Protein AF-A0A1W5DDC7-F1 (afdb_monomer)

Structure (mmCIF, N/CA/C/O backbone):
data_AF-A0A1W5DDC7-F1
#
_entry.id   AF-A0A1W5DDC7-F1
#
loop_
_atom_site.group_PDB
_atom_site.id
_atom_site.type_symbol
_atom_site.label_atom_id
_atom_site.label_alt_id
_atom_site.label_comp_id
_atom_site.label_asym_id
_atom_site.label_entity_id
_atom_site.label_seq_id
_atom_site.pdbx_PDB_ins_code
_atom_site.Cartn_x
_atom_site.Cartn_y
_atom_site.Cartn_z
_atom_site.occupancy
_atom_site.B_iso_or_equiv
_atom_site.auth_seq_id
_atom_site.auth_comp_id
_atom_site.auth_asym_id
_atom_site.auth_atom_id
_atom_site.pdbx_PDB_model_num
ATOM 1 N N . MET A 1 1 ? -11.686 43.099 -42.953 1.00 36.25 1 MET A N 1
ATOM 2 C CA . MET A 1 1 ? -10.781 42.834 -44.093 1.00 36.25 1 MET A CA 1
ATOM 3 C C . MET A 1 1 ? -9.363 42.791 -43.551 1.00 36.25 1 MET A C 1
ATOM 5 O O . MET A 1 1 ? -8.872 43.828 -43.134 1.00 36.25 1 MET A O 1
ATOM 9 N N . ALA A 1 2 ? -8.763 41.605 -43.451 1.00 37.62 2 ALA A N 1
ATOM 10 C CA . ALA A 1 2 ? -7.397 41.433 -42.956 1.00 37.62 2 ALA A CA 1
ATOM 11 C C . ALA A 1 2 ? -6.447 41.253 -44.147 1.00 37.62 2 ALA A C 1
ATOM 13 O O . ALA A 1 2 ? -6.665 40.385 -44.991 1.00 37.62 2 ALA A O 1
ATOM 14 N N . THR A 1 3 ? -5.429 42.104 -44.227 1.00 40.53 3 THR A N 1
ATOM 15 C CA . THR A 1 3 ? -4.351 42.075 -45.217 1.00 40.53 3 THR A CA 1
ATOM 16 C C . THR A 1 3 ? -3.266 41.096 -44.771 1.00 40.53 3 THR A C 1
ATOM 18 O O . THR A 1 3 ? -2.690 41.250 -43.697 1.00 40.53 3 THR A O 1
ATOM 21 N N . ALA A 1 4 ? -2.975 40.085 -45.593 1.00 39.56 4 ALA A N 1
ATOM 22 C CA . ALA A 1 4 ? -1.855 39.172 -45.383 1.00 39.56 4 ALA A CA 1
ATOM 23 C C . ALA A 1 4 ? -0.690 39.571 -46.295 1.00 39.56 4 ALA A C 1
ATOM 25 O O . ALA A 1 4 ? -0.720 39.366 -47.508 1.00 39.56 4 ALA A O 1
ATOM 26 N N . THR A 1 5 ? 0.337 40.156 -45.691 1.00 44.41 5 THR A N 1
ATOM 27 C CA . THR A 1 5 ? 1.630 40.439 -46.312 1.00 44.41 5 THR A CA 1
ATOM 28 C C . THR A 1 5 ? 2.458 39.153 -46.298 1.00 44.41 5 THR A C 1
ATOM 30 O O . THR A 1 5 ? 2.877 38.712 -45.231 1.00 44.41 5 THR A O 1
ATOM 33 N N . PHE A 1 6 ? 2.718 38.544 -47.458 1.00 38.88 6 PHE A N 1
ATOM 34 C CA . PHE A 1 6 ? 3.723 37.482 -47.588 1.00 38.88 6 PHE A CA 1
ATOM 35 C C . PHE A 1 6 ? 4.967 38.036 -48.287 1.00 38.88 6 PHE A C 1
ATOM 37 O O . PHE A 1 6 ? 4.988 38.258 -49.495 1.00 38.88 6 PHE A O 1
ATOM 44 N N . MET A 1 7 ? 6.008 38.278 -47.489 1.00 40.19 7 MET A N 1
ATOM 45 C CA . MET A 1 7 ? 7.368 38.557 -47.944 1.00 40.19 7 MET A CA 1
ATOM 46 C C . MET A 1 7 ? 8.020 37.271 -48.470 1.00 40.19 7 MET A C 1
ATOM 48 O O . MET A 1 7 ? 8.037 36.240 -47.801 1.00 40.19 7 MET A O 1
ATOM 52 N N . SER A 1 8 ? 8.577 37.371 -49.674 1.00 48.00 8 SER A N 1
ATOM 53 C CA . SER A 1 8 ? 9.473 36.403 -50.315 1.00 48.00 8 SER A CA 1
ATOM 54 C C . SER A 1 8 ? 10.791 36.236 -49.544 1.00 48.00 8 SER A C 1
ATOM 56 O O . SER A 1 8 ? 11.255 37.190 -48.913 1.00 48.00 8 SER A O 1
ATOM 58 N N . PRO A 1 9 ? 11.467 35.080 -49.690 1.00 50.53 9 PRO A N 1
ATOM 59 C CA . PRO A 1 9 ? 12.904 35.153 -49.922 1.00 50.53 9 PRO A CA 1
ATOM 60 C C . PRO A 1 9 ? 13.366 34.188 -51.030 1.00 50.53 9 PRO A C 1
ATOM 62 O O . PRO A 1 9 ? 13.760 33.052 -50.768 1.00 50.53 9 PRO A O 1
ATOM 65 N N . PHE A 1 10 ? 13.429 34.666 -52.275 1.00 50.62 10 PHE A N 1
ATOM 66 C CA . PHE A 1 10 ? 14.346 34.100 -53.271 1.00 50.62 10 PHE A CA 1
ATOM 67 C C . PHE A 1 10 ? 15.773 34.554 -52.939 1.00 50.62 10 PHE A C 1
ATOM 69 O O . PHE A 1 10 ? 16.218 35.625 -53.350 1.00 50.62 10 PHE A O 1
ATOM 76 N N . ARG A 1 11 ? 16.504 33.744 -52.168 1.00 61.88 11 ARG A N 1
ATOM 77 C CA . ARG A 1 11 ? 17.945 33.929 -51.951 1.00 61.88 11 ARG A CA 1
ATOM 78 C C . ARG A 1 11 ? 18.696 33.181 -53.052 1.00 61.88 11 ARG A C 1
ATOM 80 O O . ARG A 1 11 ? 18.579 31.963 -53.156 1.00 61.88 11 ARG A O 1
ATOM 87 N N . ALA A 1 12 ? 19.436 33.909 -53.886 1.00 64.19 12 ALA A N 1
ATOM 88 C CA . ALA A 1 12 ? 20.218 33.313 -54.966 1.00 64.19 12 ALA A CA 1
ATOM 89 C C . ALA A 1 12 ? 21.277 32.330 -54.412 1.00 64.19 12 ALA A C 1
ATOM 91 O O . ALA A 1 12 ? 21.878 32.605 -53.367 1.00 64.19 12 ALA A O 1
ATOM 92 N N . PRO A 1 13 ? 21.507 31.181 -55.077 1.00 69.25 13 PRO A N 1
ATOM 93 C CA . PRO A 1 13 ? 22.440 30.164 -54.604 1.00 69.25 13 PRO A CA 1
ATOM 94 C C . PRO A 1 13 ? 23.897 30.669 -54.633 1.00 69.25 13 PRO A C 1
ATOM 96 O O . PRO A 1 13 ? 24.295 31.344 -55.580 1.00 69.25 13 PRO A O 1
ATOM 99 N N . PRO A 1 14 ? 24.725 30.308 -53.634 1.00 69.69 14 PRO A N 1
ATOM 100 C CA . PRO A 1 14 ? 26.029 30.935 -53.401 1.00 69.69 14 PRO A CA 1
ATOM 101 C C . PRO A 1 14 ? 27.166 30.458 -54.322 1.00 69.69 14 PRO A C 1
ATOM 103 O O . PRO A 1 14 ? 28.294 30.914 -54.164 1.00 69.69 14 PRO A O 1
ATOM 106 N N . CYS A 1 15 ? 26.935 29.532 -55.263 1.00 76.44 15 CYS A N 1
ATOM 107 C CA . CYS A 1 15 ? 28.001 29.075 -56.158 1.00 76.44 15 CYS A CA 1
ATOM 108 C C . CYS A 1 15 ? 27.505 28.520 -57.500 1.00 76.44 15 CYS A C 1
ATOM 110 O O . CYS A 1 15 ? 26.378 28.035 -57.644 1.00 76.44 15 CYS A O 1
ATOM 112 N N . THR A 1 16 ? 28.405 28.531 -58.484 1.00 74.50 16 THR A N 1
ATOM 113 C CA . THR A 1 16 ? 28.168 28.060 -59.858 1.00 74.50 16 THR A CA 1
ATOM 114 C C . THR A 1 16 ? 27.898 26.552 -59.942 1.00 74.50 16 THR A C 1
ATOM 116 O O . THR A 1 16 ? 27.178 26.107 -60.836 1.00 74.50 16 THR A O 1
ATOM 119 N N . ALA A 1 17 ? 28.384 25.759 -58.980 1.00 69.81 17 ALA A N 1
ATOM 120 C CA . ALA A 1 17 ? 28.080 24.329 -58.879 1.00 69.81 17 ALA A CA 1
ATOM 121 C C . ALA A 1 17 ? 26.621 24.057 -58.454 1.00 69.81 17 ALA A C 1
ATOM 123 O O . ALA A 1 17 ? 26.002 23.116 -58.952 1.00 69.81 17 ALA A O 1
ATOM 124 N N . CYS A 1 18 ? 26.044 24.901 -57.589 1.00 65.00 18 CYS A N 1
ATOM 125 C CA . CYS A 1 18 ? 24.630 24.816 -57.207 1.00 65.00 18 CYS A CA 1
ATOM 126 C C . CYS A 1 18 ? 23.704 25.226 -58.358 1.00 65.00 18 CYS A C 1
ATOM 128 O O . CYS A 1 18 ? 22.671 24.594 -58.559 1.00 65.00 18 CYS A O 1
ATOM 130 N N . ILE A 1 19 ? 24.101 26.220 -59.160 1.00 71.50 19 ILE A N 1
ATOM 131 C CA . ILE A 1 19 ? 23.347 26.641 -60.352 1.00 71.50 19 ILE A CA 1
ATOM 132 C C . ILE A 1 19 ? 23.323 25.524 -61.401 1.00 71.50 19 ILE A C 1
ATOM 134 O O . ILE A 1 19 ? 22.263 25.224 -61.938 1.00 71.50 19 ILE A O 1
ATOM 138 N N . ARG A 1 20 ? 24.451 24.840 -61.644 1.00 68.62 20 ARG A N 1
ATOM 139 C CA . ARG A 1 20 ? 24.490 23.708 -62.589 1.00 68.62 20 ARG A CA 1
ATOM 140 C C . ARG A 1 20 ? 23.633 22.518 -62.146 1.00 68.62 20 ARG A C 1
ATOM 142 O O . ARG A 1 20 ? 23.043 21.873 -63.000 1.00 68.62 20 ARG A O 1
ATOM 149 N N . ARG A 1 21 ? 23.521 22.253 -60.836 1.00 63.12 21 ARG A N 1
ATOM 150 C CA . ARG A 1 21 ? 22.619 21.211 -60.297 1.00 63.12 21 ARG A CA 1
ATOM 151 C C . ARG A 1 21 ? 21.140 21.578 -60.395 1.00 63.12 21 ARG A C 1
ATOM 153 O O . ARG A 1 21 ? 20.316 20.688 -60.552 1.00 63.12 21 ARG A O 1
ATOM 160 N N . LEU A 1 22 ? 20.804 22.863 -60.286 1.00 63.09 22 LEU A N 1
ATOM 161 C CA . LEU A 1 22 ? 19.432 23.338 -60.480 1.00 63.09 22 LEU A CA 1
ATOM 162 C C . LEU A 1 22 ? 19.057 23.378 -61.965 1.00 63.09 22 LEU A C 1
ATOM 164 O O . LEU A 1 22 ? 17.932 23.049 -62.311 1.00 63.09 22 LEU A O 1
ATOM 168 N N . ALA A 1 23 ? 20.006 23.712 -62.841 1.00 62.12 23 ALA A N 1
ATOM 169 C CA . ALA A 1 23 ? 19.802 23.741 -64.288 1.00 62.12 23 ALA A CA 1
ATOM 170 C C . ALA A 1 23 ? 19.768 22.346 -64.941 1.00 62.12 23 ALA A C 1
ATOM 172 O O . ALA A 1 23 ? 19.311 22.230 -66.069 1.00 62.12 23 ALA A O 1
ATOM 173 N N . SER A 1 24 ? 20.230 21.290 -64.258 1.00 58.31 24 SER A N 1
ATOM 174 C CA . SER A 1 24 ? 20.072 19.901 -64.719 1.00 58.31 24 SER A CA 1
ATOM 175 C C . SER A 1 24 ? 18.733 19.270 -64.318 1.00 58.31 24 SER A C 1
ATOM 177 O O . SER A 1 24 ? 18.511 18.094 -64.593 1.00 58.31 24 SER A O 1
ATOM 179 N N . LEU A 1 25 ? 17.868 20.010 -63.617 1.00 53.38 25 LEU A N 1
ATOM 180 C CA . LEU A 1 25 ? 16.491 19.602 -63.356 1.00 53.38 25 LEU A CA 1
ATOM 181 C C . LEU A 1 25 ? 15.635 20.106 -64.518 1.00 53.38 25 LEU A C 1
ATOM 183 O O . LEU A 1 25 ? 15.032 21.175 -64.442 1.00 53.38 25 LEU A O 1
ATOM 187 N N . ASP A 1 26 ? 15.637 19.343 -65.610 1.00 46.16 26 ASP A N 1
ATOM 188 C CA . ASP A 1 26 ? 14.676 19.5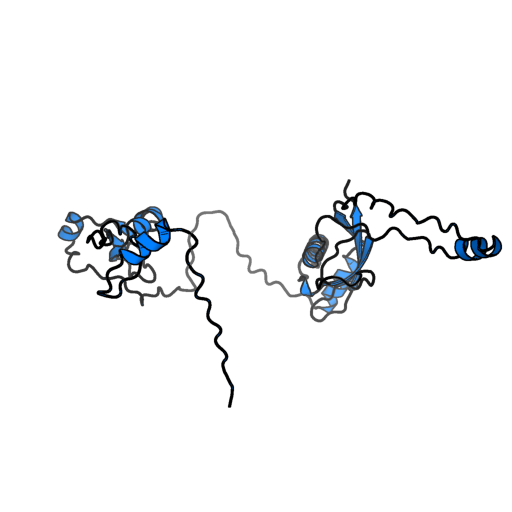42 -66.685 1.00 46.16 26 ASP A CA 1
ATOM 189 C C . ASP A 1 26 ? 13.254 19.478 -66.119 1.00 46.16 26 ASP A C 1
ATOM 191 O O . ASP A 1 26 ? 12.886 18.596 -65.337 1.00 46.16 26 ASP A O 1
ATOM 195 N N . ILE A 1 27 ? 12.476 20.482 -66.503 1.00 55.25 27 ILE A N 1
ATOM 196 C CA . ILE A 1 27 ? 11.109 20.736 -66.072 1.00 55.25 27 ILE A CA 1
ATOM 197 C C . ILE A 1 27 ? 10.210 19.730 -66.794 1.00 55.25 27 ILE A C 1
ATOM 199 O O . ILE A 1 27 ? 9.612 20.030 -67.822 1.00 55.25 27 ILE A O 1
ATOM 203 N N . SER A 1 28 ? 10.126 18.513 -66.271 1.00 46.56 28 SER A N 1
ATOM 204 C CA . SER A 1 28 ? 9.001 17.628 -66.547 1.00 46.56 28 SER A CA 1
ATOM 205 C C . SER A 1 28 ? 8.791 16.693 -65.363 1.00 46.56 28 SER A C 1
ATOM 207 O O . SER A 1 28 ? 9.683 15.952 -64.970 1.00 46.56 28 SER A O 1
ATOM 209 N N . GLU A 1 29 ? 7.584 16.778 -64.811 1.00 41.97 29 GLU A N 1
ATOM 210 C CA . GLU A 1 29 ? 7.028 15.996 -63.707 1.00 41.97 29 GLU A CA 1
ATOM 211 C C . GLU A 1 29 ? 7.576 16.264 -62.296 1.00 41.97 29 GLU A C 1
ATOM 213 O O . GLU A 1 29 ? 8.696 15.946 -61.904 1.00 41.97 29 GLU A O 1
ATOM 218 N N . ALA A 1 30 ? 6.678 16.817 -61.480 1.00 51.72 30 ALA A N 1
ATOM 219 C CA . ALA A 1 30 ? 6.799 16.931 -60.042 1.00 51.72 30 ALA A CA 1
ATOM 220 C C . ALA A 1 30 ? 7.182 15.582 -59.408 1.00 51.72 30 ALA A C 1
ATOM 222 O O . ALA A 1 30 ? 6.381 14.649 -59.353 1.00 51.72 30 ALA A O 1
ATOM 223 N N . SER A 1 31 ? 8.399 15.489 -58.874 1.00 47.94 31 SER A N 1
ATOM 224 C CA . SER A 1 31 ? 8.792 14.434 -57.942 1.00 47.94 31 SER A CA 1
ATOM 225 C C . SER A 1 31 ? 9.890 14.923 -56.998 1.00 47.94 31 SER A C 1
ATOM 227 O O . SER A 1 31 ? 10.939 15.418 -57.396 1.00 47.94 31 SER A O 1
ATOM 229 N N . PHE A 1 32 ? 9.581 14.816 -55.710 1.00 48.47 32 PHE A N 1
ATOM 230 C CA . PHE A 1 32 ? 10.345 15.260 -54.550 1.00 48.47 32 PHE A CA 1
ATOM 231 C C . PHE A 1 32 ? 11.823 14.806 -54.567 1.00 48.47 32 PHE A C 1
ATOM 233 O O . PHE A 1 32 ? 12.099 13.637 -54.853 1.00 48.47 32 PHE A O 1
ATOM 240 N N . PRO A 1 33 ? 12.789 15.661 -54.170 1.00 47.75 33 PRO A N 1
ATOM 241 C CA . PRO A 1 33 ? 14.210 15.336 -54.190 1.00 47.75 33 PRO A CA 1
ATOM 242 C C . PRO A 1 33 ? 14.595 14.561 -52.923 1.00 47.75 33 PRO A C 1
ATOM 244 O O . PRO A 1 33 ? 15.257 15.074 -52.028 1.00 47.75 33 PRO A O 1
ATOM 247 N N . PHE A 1 34 ? 14.183 13.301 -52.834 1.00 48.94 34 PHE A N 1
ATOM 248 C CA . PHE A 1 34 ? 14.753 12.350 -51.881 1.00 48.94 34 PHE A CA 1
ATOM 249 C C . PHE A 1 34 ? 15.015 11.036 -52.603 1.00 48.94 34 PHE A C 1
ATOM 251 O O . PHE A 1 34 ? 14.216 10.103 -52.551 1.00 48.94 34 PHE A O 1
ATOM 258 N N . HIS A 1 35 ? 16.179 10.931 -53.246 1.00 60.06 35 HIS A N 1
ATOM 259 C CA . HIS A 1 35 ? 16.705 9.642 -53.684 1.00 60.06 35 HIS A CA 1
ATOM 260 C C . HIS A 1 35 ? 17.224 8.863 -52.464 1.00 60.06 35 HIS A C 1
ATOM 262 O O . HIS A 1 35 ? 18.420 8.667 -52.261 1.00 60.06 35 HIS A O 1
ATOM 268 N N . ARG A 1 36 ? 16.297 8.456 -51.593 1.00 64.12 36 ARG A N 1
ATOM 269 C CA . ARG A 1 36 ? 16.536 7.449 -50.564 1.00 64.12 36 ARG A CA 1
ATOM 270 C C . ARG A 1 36 ? 16.389 6.104 -51.260 1.00 64.12 36 ARG A C 1
ATOM 272 O O . ARG A 1 36 ? 15.290 5.759 -51.686 1.00 64.12 36 ARG A O 1
ATOM 279 N N . GLN A 1 37 ? 17.473 5.341 -51.380 1.00 65.69 37 GLN A N 1
ATOM 280 C CA . GLN A 1 37 ? 17.384 3.953 -51.830 1.00 65.69 37 GLN A CA 1
ATOM 281 C C . GLN A 1 37 ? 16.453 3.186 -50.877 1.00 65.69 37 GLN A C 1
ATOM 283 O O . GLN A 1 37 ? 16.813 2.858 -49.744 1.00 65.69 37 GLN A O 1
ATOM 288 N N . LEU A 1 38 ? 15.223 2.923 -51.321 1.00 62.31 38 LEU A N 1
ATOM 289 C CA . LEU A 1 38 ? 14.284 2.055 -50.625 1.00 62.31 38 LEU A CA 1
ATOM 290 C C . LEU A 1 38 ? 14.720 0.614 -50.878 1.00 62.31 38 LEU A C 1
ATOM 292 O O . LEU A 1 38 ? 14.363 -0.012 -51.874 1.00 62.31 38 LEU A O 1
ATOM 296 N N . ARG A 1 39 ? 15.532 0.101 -49.953 1.00 68.19 39 ARG A N 1
ATOM 297 C CA . ARG A 1 39 ? 15.858 -1.321 -49.831 1.00 68.19 39 ARG A CA 1
ATOM 298 C C . ARG A 1 39 ? 14.575 -2.147 -49.978 1.00 68.19 39 ARG A C 1
ATOM 300 O O . ARG A 1 39 ? 13.598 -1.891 -49.277 1.00 68.19 39 ARG A O 1
ATOM 307 N N . GLY A 1 40 ? 14.594 -3.112 -50.898 1.00 67.69 40 GLY A N 1
ATOM 308 C CA . GLY A 1 40 ? 13.406 -3.802 -51.402 1.00 67.69 40 GLY A CA 1
ATOM 309 C C . GLY A 1 40 ? 12.402 -4.225 -50.326 1.00 67.69 40 GLY A C 1
ATOM 310 O O . GLY A 1 40 ? 12.746 -4.935 -49.376 1.00 67.69 40 GLY A O 1
ATOM 311 N N . LYS A 1 41 ? 11.137 -3.823 -50.514 1.00 62.84 41 LYS A N 1
ATOM 312 C CA . LYS A 1 41 ? 9.982 -4.403 -49.817 1.00 62.84 41 LYS A CA 1
ATOM 313 C C . LYS A 1 41 ? 9.986 -5.906 -50.091 1.00 62.84 41 LYS A C 1
ATOM 315 O O . LYS A 1 41 ? 9.646 -6.352 -51.185 1.00 62.84 41 LYS A O 1
ATOM 320 N N . LYS A 1 42 ? 10.391 -6.697 -49.099 1.00 67.50 42 LYS A N 1
ATOM 321 C CA . LYS A 1 42 ? 10.268 -8.153 -49.163 1.00 67.50 42 LYS A CA 1
ATOM 322 C C . LYS A 1 42 ? 8.778 -8.486 -49.126 1.00 67.50 42 LYS A C 1
ATOM 324 O O . LYS A 1 42 ? 8.111 -8.192 -48.139 1.00 67.50 42 LYS A O 1
ATOM 329 N N . LYS A 1 43 ? 8.261 -9.086 -50.200 1.00 65.19 43 LYS A N 1
ATOM 330 C CA . LYS A 1 43 ? 6.871 -9.563 -50.317 1.00 65.19 43 LYS A CA 1
ATOM 331 C C . LYS A 1 43 ? 6.642 -10.869 -49.539 1.00 65.19 43 LYS A C 1
ATOM 333 O O . LYS A 1 43 ? 5.932 -11.747 -50.010 1.00 65.19 43 LYS A O 1
ATOM 338 N N . SER A 1 44 ? 7.267 -11.032 -48.375 1.00 60.38 44 SER A N 1
ATOM 339 C CA . SER A 1 44 ? 6.898 -12.098 -47.450 1.00 60.38 44 SER A CA 1
ATOM 340 C C . SER A 1 44 ? 6.061 -11.481 -46.343 1.00 60.38 44 SER A C 1
ATOM 342 O O . SER A 1 44 ? 6.571 -10.902 -45.382 1.00 60.38 44 SER A O 1
ATOM 344 N N . THR A 1 45 ? 4.744 -11.582 -46.494 1.00 65.62 45 THR A N 1
ATOM 345 C CA . THR A 1 45 ? 3.831 -11.443 -45.363 1.00 65.62 45 THR A CA 1
ATOM 346 C C . THR A 1 45 ? 4.262 -12.498 -44.353 1.00 65.62 45 THR A C 1
ATOM 348 O O . THR A 1 45 ? 4.117 -13.691 -44.611 1.00 65.62 45 THR A O 1
ATOM 351 N N . LYS A 1 46 ? 4.905 -12.080 -43.257 1.00 72.19 46 LYS A N 1
ATOM 352 C CA . LYS A 1 46 ? 5.323 -12.986 -42.186 1.00 72.19 46 LYS A CA 1
ATOM 353 C C . LYS A 1 46 ? 4.056 -13.608 -41.610 1.00 72.19 46 LYS A C 1
ATOM 355 O O . LYS A 1 46 ? 3.376 -12.966 -40.816 1.00 72.19 46 LYS A O 1
ATOM 360 N N . GLN A 1 47 ? 3.724 -14.816 -42.053 1.00 72.88 47 GLN A N 1
ATOM 361 C CA . GLN A 1 47 ? 2.648 -15.577 -41.441 1.00 72.88 47 GLN A CA 1
ATOM 362 C C . GLN A 1 47 ? 3.036 -15.812 -39.978 1.00 72.88 47 GLN A C 1
ATOM 364 O O . GLN A 1 47 ? 4.193 -16.169 -39.712 1.00 72.88 47 GLN A O 1
ATOM 369 N N . PRO A 1 48 ? 2.136 -15.545 -39.020 1.00 78.00 48 PRO A N 1
ATOM 370 C CA . PRO A 1 48 ? 2.421 -15.831 -37.627 1.00 78.00 48 PRO A CA 1
ATOM 371 C C . PRO A 1 48 ? 2.692 -17.332 -37.492 1.00 78.00 48 PRO A C 1
ATOM 373 O O . PRO A 1 48 ? 1.917 -18.161 -37.957 1.00 78.00 48 PRO A O 1
ATOM 376 N N . HIS A 1 49 ? 3.821 -17.686 -36.878 1.00 87.31 49 HIS A N 1
ATOM 377 C CA . HIS A 1 49 ? 4.109 -19.075 -36.547 1.00 87.31 49 HIS A CA 1
ATOM 378 C C . HIS A 1 49 ? 3.160 -19.498 -35.423 1.00 87.31 49 HIS A C 1
ATOM 380 O O . HIS A 1 49 ? 3.254 -18.967 -34.313 1.00 87.31 49 HIS A O 1
ATOM 386 N N . ILE A 1 50 ? 2.250 -20.424 -35.710 1.00 90.75 50 ILE A N 1
ATOM 387 C CA . ILE A 1 50 ? 1.206 -20.874 -34.788 1.00 90.75 50 ILE A CA 1
ATOM 388 C C . ILE A 1 50 ? 1.386 -22.367 -34.500 1.00 90.75 50 ILE A C 1
ATOM 390 O O . ILE A 1 50 ? 1.801 -23.125 -35.372 1.00 90.75 50 ILE A O 1
ATOM 394 N N . VAL A 1 51 ? 1.106 -22.773 -33.261 1.00 92.50 51 VAL A N 1
ATOM 395 C CA . VAL A 1 51 ? 1.190 -24.159 -32.793 1.00 92.50 51 VAL A CA 1
ATOM 396 C C . VAL A 1 51 ? -0.166 -24.580 -32.238 1.00 92.50 51 VAL A C 1
ATOM 398 O O . VAL A 1 51 ? -0.775 -23.839 -31.467 1.00 92.50 51 VAL A O 1
ATOM 401 N N . ASN A 1 52 ? -0.623 -25.774 -32.612 1.00 93.06 52 ASN A N 1
ATOM 402 C CA . ASN A 1 52 ? -1.864 -26.346 -32.099 1.00 93.06 52 ASN A CA 1
ATOM 403 C C . ASN A 1 52 ? -1.622 -26.962 -30.721 1.00 93.06 52 ASN A C 1
ATOM 405 O O . ASN A 1 52 ? -0.703 -27.765 -30.531 1.00 93.06 52 ASN A O 1
ATOM 409 N N . VAL A 1 53 ? -2.450 -26.579 -29.755 1.00 93.94 53 VAL A N 1
ATOM 410 C CA . VAL A 1 53 ? -2.335 -27.037 -28.369 1.00 93.94 53 VAL A CA 1
ATOM 411 C C . VAL A 1 53 ? -3.689 -27.488 -27.850 1.00 93.94 53 VAL A C 1
ATOM 413 O O . VAL A 1 53 ? -4.718 -26.923 -28.220 1.00 93.94 53 VAL A O 1
ATOM 416 N N . ARG A 1 54 ? -3.688 -28.501 -26.986 1.00 94.19 54 ARG A N 1
ATOM 417 C CA . ARG A 1 54 ? -4.877 -28.981 -26.283 1.00 94.19 54 ARG A CA 1
ATOM 418 C C . ARG A 1 54 ? -4.922 -28.358 -24.895 1.00 94.19 54 ARG A C 1
ATOM 420 O O . ARG A 1 54 ? -3.962 -28.481 -24.138 1.00 94.19 54 ARG A O 1
ATOM 427 N N . LEU A 1 55 ? -6.023 -27.708 -24.539 1.00 94.44 55 LEU A N 1
ATOM 428 C CA . LEU A 1 55 ? -6.181 -27.121 -23.210 1.00 94.44 55 LEU A CA 1
ATOM 429 C C . LEU A 1 55 ? -6.396 -28.211 -22.149 1.00 94.44 55 LEU A C 1
ATOM 431 O O . LEU A 1 55 ? -7.246 -29.083 -22.312 1.00 94.44 55 LEU A O 1
ATOM 435 N N . LEU A 1 56 ? -5.647 -28.156 -21.048 1.00 94.50 56 LEU A N 1
ATOM 436 C CA . LEU A 1 56 ? -5.820 -29.035 -19.883 1.00 94.50 56 LEU A CA 1
ATOM 437 C C . LEU A 1 56 ? -6.664 -28.386 -18.787 1.00 94.50 56 LEU A C 1
ATOM 439 O O . LEU A 1 56 ? -7.139 -29.081 -17.898 1.00 94.50 56 LEU A O 1
ATOM 443 N N . ARG A 1 57 ? -6.849 -27.068 -18.835 1.00 93.25 57 ARG A N 1
ATOM 444 C CA . ARG A 1 57 ? -7.691 -26.298 -17.914 1.00 93.25 57 ARG A CA 1
ATOM 445 C C . ARG A 1 57 ? -8.523 -25.302 -18.710 1.00 93.25 57 ARG A C 1
ATOM 447 O O . ARG A 1 57 ? -8.164 -24.976 -19.840 1.00 93.25 57 ARG A O 1
ATOM 454 N N . ASP A 1 58 ? -9.601 -24.807 -18.116 1.00 93.50 58 ASP A N 1
ATOM 455 C CA . ASP A 1 58 ? -10.346 -23.681 -18.678 1.00 93.50 58 ASP A CA 1
ATOM 456 C C . ASP A 1 58 ? -9.461 -22.431 -18.641 1.00 93.50 58 ASP A C 1
ATOM 458 O O . ASP A 1 58 ? -9.001 -22.015 -17.573 1.00 93.50 58 ASP A O 1
ATOM 462 N N . ILE A 1 59 ? -9.199 -21.842 -19.808 1.00 89.81 59 ILE A N 1
ATOM 463 C CA . ILE A 1 59 ? -8.391 -20.627 -19.919 1.00 89.81 59 ILE A CA 1
ATOM 464 C C . ILE A 1 59 ? -9.284 -19.505 -20.434 1.00 89.81 59 ILE A C 1
ATOM 466 O O . ILE A 1 59 ? -9.818 -19.572 -21.544 1.00 89.81 59 ILE A O 1
ATOM 470 N N . GLU A 1 60 ? -9.396 -18.448 -19.631 1.00 90.25 60 GLU A N 1
ATOM 471 C CA . GLU A 1 60 ? -10.080 -17.205 -19.989 1.00 90.25 60 GLU A CA 1
ATOM 472 C C . GLU A 1 60 ? -9.626 -16.711 -21.361 1.00 90.25 60 GLU A C 1
ATOM 474 O O . GLU A 1 60 ? -8.430 -16.704 -21.660 1.00 90.25 60 GLU A O 1
ATOM 479 N N . THR A 1 61 ? -10.566 -16.256 -22.186 1.00 89.88 61 THR A N 1
ATOM 480 C CA . THR A 1 61 ? -10.363 -15.738 -23.550 1.00 89.88 61 THR A CA 1
ATOM 481 C C . THR A 1 61 ? -9.829 -16.736 -24.579 1.00 89.88 61 THR A C 1
ATOM 483 O O . THR A 1 61 ? -9.484 -16.315 -25.683 1.00 89.88 61 THR A O 1
ATOM 486 N N . TYR A 1 62 ? -9.675 -18.017 -24.232 1.00 89.94 62 TYR A N 1
ATOM 487 C CA . TYR A 1 62 ? -9.271 -19.058 -25.181 1.00 89.94 62 TYR A CA 1
ATOM 488 C C . TYR A 1 62 ? -10.352 -20.106 -25.338 1.00 89.94 62 TYR A C 1
ATOM 490 O O . TYR A 1 62 ? -10.790 -20.346 -26.459 1.00 89.94 62 TYR A O 1
ATOM 498 N N . GLY A 1 63 ? -10.786 -20.709 -24.234 1.00 90.75 63 GLY A N 1
ATOM 499 C CA . GLY A 1 63 ? -11.823 -21.724 -24.275 1.00 90.75 63 GLY A CA 1
ATOM 500 C C . GLY A 1 63 ? -11.752 -22.700 -23.112 1.00 90.75 63 GLY A C 1
ATOM 501 O O . GLY A 1 63 ? -10.973 -22.552 -22.166 1.00 90.75 63 GLY A O 1
ATOM 502 N N . ARG A 1 64 ? -12.604 -23.718 -23.214 1.00 90.50 64 ARG A N 1
ATOM 503 C CA . ARG A 1 64 ? -12.758 -24.772 -22.213 1.00 90.50 64 ARG A CA 1
ATOM 504 C C . ARG A 1 64 ? -11.638 -25.809 -22.294 1.00 90.50 64 ARG A C 1
ATOM 506 O O . ARG A 1 64 ? -11.038 -26.026 -23.350 1.00 90.50 64 ARG A O 1
ATOM 513 N N . GLN A 1 65 ? -11.409 -26.498 -21.185 1.00 92.06 65 GLN A N 1
ATOM 514 C CA . GLN A 1 65 ? -10.559 -27.673 -21.089 1.00 92.06 65 GLN A CA 1
ATOM 515 C C . GLN A 1 65 ? -10.945 -28.702 -22.162 1.00 92.06 65 GLN A C 1
ATOM 517 O O . GLN A 1 65 ? -12.117 -28.984 -22.402 1.00 92.06 65 GLN A O 1
ATOM 522 N N . GLY A 1 66 ? -9.938 -29.278 -22.811 1.00 89.81 66 GLY A N 1
ATOM 523 C CA . GLY A 1 66 ? -10.075 -30.268 -23.874 1.00 89.81 66 GLY A CA 1
ATOM 524 C C . GLY A 1 66 ? -10.134 -29.685 -25.287 1.00 89.81 66 GLY A C 1
ATOM 525 O O . GLY A 1 66 ? -9.914 -30.441 -26.232 1.00 89.81 66 GLY A O 1
ATOM 526 N N . ALA A 1 67 ? -10.362 -28.377 -25.445 1.00 91.12 67 ALA A N 1
ATOM 527 C CA . ALA A 1 67 ? -10.371 -27.727 -26.754 1.00 91.12 67 ALA A CA 1
ATOM 528 C C . ALA A 1 67 ? -8.971 -27.706 -27.391 1.00 91.12 67 ALA A C 1
ATOM 530 O O . ALA A 1 67 ? -7.964 -27.538 -26.694 1.00 91.12 67 ALA A O 1
ATOM 531 N N . VAL A 1 68 ? -8.915 -27.852 -28.718 1.00 92.88 68 VAL A N 1
ATOM 532 C CA . VAL A 1 68 ? -7.684 -27.714 -29.506 1.00 92.88 68 VAL A CA 1
ATOM 533 C C . VAL A 1 68 ? -7.682 -26.340 -30.158 1.00 92.88 68 VAL A C 1
ATOM 535 O O . VAL A 1 68 ? -8.560 -26.036 -30.962 1.00 92.88 68 VAL A O 1
ATOM 538 N N . ILE A 1 69 ? -6.701 -25.512 -29.799 1.00 92.94 69 ILE A N 1
ATOM 539 C CA . ILE A 1 69 ? -6.659 -24.099 -30.187 1.00 92.94 69 ILE A CA 1
ATOM 540 C C . ILE A 1 69 ? -5.296 -23.758 -30.809 1.00 92.94 69 ILE A C 1
ATOM 542 O O . ILE A 1 69 ? -4.258 -24.198 -30.301 1.00 92.94 69 ILE A O 1
ATOM 546 N N . PRO A 1 70 ? -5.270 -22.952 -31.885 1.00 93.31 70 PRO A N 1
ATOM 547 C CA . PRO A 1 70 ? -4.044 -22.423 -32.471 1.00 93.31 70 PRO A CA 1
ATOM 548 C C . PRO A 1 70 ? -3.481 -21.263 -31.623 1.00 93.31 70 PRO A C 1
ATOM 550 O O . PRO A 1 70 ? -4.126 -20.226 -31.452 1.00 93.31 70 PRO A O 1
ATOM 553 N N . VAL A 1 71 ? -2.265 -21.409 -31.076 1.00 93.44 71 VAL A N 1
ATOM 554 C CA . VAL A 1 71 ? -1.643 -20.419 -30.170 1.00 93.44 71 VAL A CA 1
ATOM 555 C C . VAL A 1 71 ? -0.201 -20.083 -30.557 1.00 93.44 71 VAL A C 1
ATOM 557 O O . VAL A 1 71 ? 0.531 -20.881 -31.138 1.00 93.44 71 VAL A O 1
ATOM 560 N N . ALA A 1 72 ? 0.232 -18.863 -30.226 1.00 94.12 72 ALA A N 1
ATOM 561 C CA . ALA A 1 72 ? 1.610 -18.433 -30.426 1.00 94.12 72 ALA A CA 1
ATOM 562 C C . ALA A 1 72 ? 2.595 -19.278 -29.580 1.00 94.12 72 ALA A C 1
ATOM 564 O O . ALA A 1 72 ? 2.406 -19.409 -28.364 1.00 94.12 72 ALA A O 1
ATOM 565 N N . PRO A 1 73 ? 3.706 -19.768 -30.163 1.00 94.19 73 PRO A N 1
ATOM 566 C CA . PRO A 1 73 ? 4.644 -20.683 -29.504 1.00 94.19 73 PRO A CA 1
ATOM 567 C C . PRO A 1 73 ? 5.268 -20.092 -28.236 1.00 94.19 73 PRO A C 1
ATOM 569 O O . PRO A 1 73 ? 5.505 -20.812 -27.271 1.00 94.19 73 PRO A O 1
ATOM 572 N N . GLY A 1 74 ? 5.501 -18.775 -28.202 1.00 95.19 74 GLY A N 1
ATOM 573 C CA . GLY A 1 74 ? 6.060 -18.104 -27.027 1.00 95.19 74 GLY A CA 1
ATOM 574 C C . GLY A 1 74 ? 5.145 -18.191 -25.805 1.00 95.19 74 GLY A C 1
ATOM 575 O O . GLY A 1 74 ? 5.618 -18.435 -24.698 1.00 95.19 74 GLY A O 1
ATOM 576 N N . ARG A 1 75 ? 3.825 -18.061 -25.999 1.00 94.81 75 ARG A N 1
ATOM 577 C CA . ARG A 1 75 ? 2.849 -18.183 -24.905 1.00 94.81 75 ARG A CA 1
ATOM 578 C C . ARG A 1 75 ? 2.772 -19.622 -24.398 1.00 94.81 75 ARG A C 1
ATOM 580 O O . ARG A 1 75 ? 2.768 -19.832 -23.186 1.00 94.81 75 ARG A O 1
ATOM 587 N N . MET A 1 76 ? 2.798 -20.591 -25.314 1.00 95.56 76 MET A N 1
ATOM 588 C CA . MET A 1 76 ? 2.807 -22.004 -24.952 1.00 95.56 76 MET A CA 1
ATOM 589 C C . MET A 1 76 ? 4.073 -22.392 -24.168 1.00 95.56 76 MET A C 1
ATOM 591 O O . MET A 1 76 ? 3.969 -22.949 -23.078 1.00 95.56 76 MET A O 1
ATOM 595 N N . ARG A 1 77 ? 5.263 -22.030 -24.664 1.00 95.44 77 ARG A N 1
ATOM 596 C CA . ARG A 1 77 ? 6.554 -22.376 -24.043 1.00 95.44 77 ARG A CA 1
ATOM 597 C C . ARG A 1 77 ? 6.778 -21.710 -22.686 1.00 95.44 77 ARG A C 1
ATOM 599 O O . ARG A 1 77 ? 7.289 -22.362 -21.783 1.00 95.44 77 ARG A O 1
ATOM 606 N N . ASN A 1 78 ? 6.433 -20.430 -22.554 1.00 96.75 78 ASN A N 1
ATOM 607 C CA . ASN A 1 78 ? 6.828 -19.643 -21.383 1.00 96.75 78 ASN A CA 1
ATOM 608 C C . ASN A 1 78 ? 5.792 -19.674 -20.253 1.00 96.75 78 ASN A C 1
ATOM 610 O O . ASN A 1 78 ? 6.156 -19.480 -19.099 1.00 96.75 78 ASN A O 1
ATOM 614 N N . ILE A 1 79 ? 4.505 -19.868 -20.571 1.00 95.12 79 ILE A N 1
ATOM 615 C CA . ILE A 1 79 ? 3.418 -19.696 -19.596 1.00 95.12 79 ILE A CA 1
ATOM 616 C C . ILE A 1 79 ? 2.626 -20.987 -19.419 1.00 95.12 79 ILE A C 1
ATOM 618 O O . ILE A 1 79 ? 2.411 -21.420 -18.290 1.00 95.12 79 ILE A O 1
ATOM 622 N N . TRP A 1 80 ? 2.162 -21.597 -20.509 1.00 95.56 80 TRP A N 1
ATOM 623 C CA . TRP A 1 80 ? 1.163 -22.662 -20.413 1.00 95.56 80 TRP A CA 1
ATOM 624 C C . TRP A 1 80 ? 1.746 -24.040 -20.156 1.00 95.56 80 TRP A C 1
ATOM 626 O O . TRP A 1 80 ? 1.247 -24.737 -19.276 1.00 95.56 80 TRP A O 1
ATOM 636 N N . TYR A 1 81 ? 2.808 -24.405 -20.874 1.00 96.19 81 TYR A N 1
ATOM 637 C CA . TYR A 1 81 ? 3.468 -25.694 -20.698 1.00 96.19 81 TYR A CA 1
ATOM 638 C C . TYR A 1 81 ? 4.065 -25.852 -19.290 1.00 96.19 81 TYR A C 1
ATOM 640 O O . TYR A 1 81 ? 3.740 -26.840 -18.634 1.00 96.19 81 TYR A O 1
ATOM 648 N N . PRO A 1 82 ? 4.825 -24.873 -18.742 1.00 97.50 82 PRO A N 1
ATOM 649 C CA . PRO A 1 82 ? 5.400 -25.016 -17.402 1.00 97.50 82 PRO A CA 1
ATOM 650 C C . PRO A 1 82 ? 4.345 -25.081 -16.292 1.00 97.50 82 PRO A C 1
ATOM 652 O O . PRO A 1 82 ? 4.578 -25.680 -15.251 1.00 97.50 82 PRO A O 1
ATOM 655 N N . ARG A 1 83 ? 3.176 -24.462 -16.507 1.00 95.75 83 ARG A N 1
ATOM 656 C CA . ARG A 1 83 ? 2.070 -24.437 -15.537 1.00 95.75 83 ARG A CA 1
ATOM 657 C C . ARG A 1 83 ? 1.050 -25.564 -15.746 1.00 95.75 83 ARG A C 1
ATOM 659 O O . ARG A 1 83 ? 0.028 -25.571 -15.064 1.00 95.75 83 ARG A O 1
ATOM 666 N N . GLY A 1 84 ? 1.276 -26.469 -16.704 1.00 94.81 84 GLY A N 1
ATOM 667 C CA . GLY A 1 84 ? 0.348 -27.561 -17.020 1.00 94.81 84 GLY A CA 1
ATOM 668 C C . GLY A 1 84 ? -1.047 -27.087 -17.449 1.00 94.81 84 GLY A C 1
ATOM 669 O O . GLY A 1 84 ? -2.042 -27.740 -17.148 1.00 94.81 84 GLY A O 1
ATOM 670 N N . MET A 1 85 ? -1.143 -25.923 -18.100 1.00 94.69 85 MET A N 1
ATOM 671 C CA . MET A 1 85 ? -2.421 -25.373 -18.579 1.00 94.69 85 MET A CA 1
ATOM 672 C C . MET A 1 85 ? -2.833 -25.927 -19.943 1.00 94.69 85 MET A C 1
ATOM 674 O O . MET A 1 85 ? -4.021 -25.974 -20.256 1.00 94.69 85 MET A O 1
ATOM 678 N N . ALA A 1 86 ? -1.862 -26.332 -20.758 1.00 96.12 86 ALA A N 1
ATOM 679 C CA . ALA A 1 86 ? -2.085 -26.892 -22.080 1.00 96.12 86 ALA A CA 1
ATOM 680 C C . ALA A 1 86 ? -0.967 -27.878 -22.439 1.00 96.12 86 ALA A C 1
ATOM 682 O O . ALA A 1 86 ? 0.130 -27.815 -21.881 1.00 96.12 86 ALA A O 1
ATOM 683 N N . GLU A 1 87 ? -1.246 -28.750 -23.399 1.00 95.44 87 GLU A N 1
ATOM 684 C CA . GLU A 1 87 ? -0.328 -29.748 -23.940 1.00 95.44 87 GLU A CA 1
ATOM 685 C C . GLU A 1 87 ? -0.104 -29.500 -25.438 1.00 95.44 87 GLU A C 1
ATOM 687 O O . GLU A 1 87 ? -1.018 -29.092 -26.161 1.00 95.44 87 GLU A O 1
ATOM 692 N N . TYR A 1 88 ? 1.125 -29.718 -25.914 1.00 95.06 88 TYR A N 1
ATOM 693 C CA . TYR A 1 88 ? 1.420 -29.662 -27.344 1.00 95.06 88 TYR A CA 1
ATOM 694 C C . TYR A 1 88 ? 0.716 -30.804 -28.062 1.00 95.06 88 TYR A C 1
ATOM 696 O O . TYR A 1 88 ? 0.851 -31.954 -27.658 1.00 95.06 88 TYR A O 1
ATOM 704 N N . MET A 1 89 ? 0.023 -30.496 -29.156 1.00 91.62 89 MET A N 1
ATOM 705 C CA . MET A 1 89 ? -0.656 -31.517 -29.938 1.00 91.62 89 MET A CA 1
ATOM 706 C C . MET A 1 89 ? 0.089 -31.742 -31.252 1.00 91.62 89 MET A C 1
ATOM 708 O O . MET A 1 89 ? 0.197 -30.838 -32.083 1.00 91.62 89 MET A O 1
ATOM 712 N N . THR A 1 90 ? 0.622 -32.948 -31.442 1.00 89.06 90 THR A N 1
ATOM 713 C CA . THR A 1 90 ? 1.284 -33.325 -32.700 1.00 89.06 90 THR A CA 1
ATOM 714 C C . THR A 1 90 ? 0.260 -33.743 -33.757 1.00 89.06 90 THR A C 1
ATOM 716 O O . THR A 1 90 ? -0.844 -34.194 -33.446 1.00 89.06 90 THR A O 1
ATOM 719 N N . ASP A 1 91 ? 0.623 -33.652 -35.037 1.00 85.00 91 ASP A N 1
ATOM 720 C CA . ASP A 1 91 ? -0.285 -34.010 -36.135 1.00 85.00 91 ASP A CA 1
ATOM 721 C C . ASP A 1 91 ? -0.739 -35.472 -36.121 1.00 85.00 91 ASP A C 1
ATOM 723 O O . ASP A 1 91 ? -1.795 -35.784 -36.678 1.00 85.00 91 ASP A O 1
ATOM 727 N N . THR A 1 92 ? 0.051 -36.370 -35.530 1.00 87.88 92 THR A N 1
ATOM 728 C CA . THR A 1 92 ? -0.293 -37.787 -35.350 1.00 87.88 92 THR A CA 1
ATOM 729 C C . THR A 1 92 ? -1.342 -37.952 -34.258 1.00 87.88 92 THR A C 1
ATOM 731 O O . THR A 1 92 ? -2.342 -38.633 -34.476 1.00 87.88 92 THR A O 1
ATOM 734 N N . GLN A 1 93 ? -1.180 -37.252 -33.133 1.00 85.81 93 GLN A N 1
ATOM 735 C CA . GLN A 1 93 ? -2.164 -37.221 -32.053 1.00 85.81 93 GLN A CA 1
ATOM 736 C C . GLN A 1 93 ? -3.486 -36.599 -32.523 1.00 85.81 93 GLN A C 1
ATOM 738 O O . GLN A 1 93 ? -4.556 -37.108 -32.191 1.00 85.81 93 GLN A O 1
ATOM 743 N N . LEU A 1 94 ? -3.434 -35.551 -33.356 1.00 84.38 94 LEU A N 1
ATOM 744 C CA . LEU A 1 94 ? -4.635 -34.939 -33.937 1.00 84.38 94 LEU A CA 1
ATOM 745 C C . LEU A 1 94 ? -5.423 -35.922 -34.817 1.00 84.38 94 LEU A C 1
ATOM 747 O O . LEU A 1 94 ? -6.651 -35.923 -34.760 1.00 84.38 94 LEU A O 1
ATOM 751 N N . ARG A 1 95 ? -4.735 -36.759 -35.614 1.00 84.69 95 ARG A N 1
ATOM 752 C CA . ARG A 1 95 ? -5.381 -37.826 -36.411 1.00 84.69 95 ARG A CA 1
ATOM 753 C C . ARG A 1 95 ? -5.969 -38.903 -35.517 1.00 84.69 95 ARG A C 1
ATOM 755 O O . ARG A 1 95 ? -7.116 -39.271 -35.706 1.00 84.69 95 ARG A O 1
ATOM 762 N N . GLY A 1 96 ? -5.182 -39.393 -34.560 1.00 82.44 96 GLY A N 1
ATOM 763 C CA . GLY A 1 96 ? -5.575 -40.523 -33.718 1.00 82.44 96 GLY A CA 1
ATOM 764 C C . GLY A 1 96 ? -6.802 -40.239 -32.853 1.00 82.44 96 GLY A C 1
ATOM 765 O O . GLY A 1 96 ? -7.563 -41.153 -32.564 1.00 82.44 96 GLY A O 1
ATOM 766 N N . MET A 1 97 ? -7.014 -38.978 -32.468 1.00 73.38 97 MET A N 1
ATOM 767 C CA . MET A 1 97 ? -8.146 -38.572 -31.632 1.00 73.38 97 MET A CA 1
ATOM 768 C C . MET A 1 97 ? -9.318 -37.971 -32.431 1.00 73.38 97 MET A C 1
ATOM 770 O O . MET A 1 97 ? -10.267 -37.496 -31.818 1.00 73.38 97 MET A O 1
ATOM 774 N N . ASN A 1 98 ? -9.260 -37.943 -33.773 1.00 76.31 98 ASN A N 1
ATOM 775 C CA . ASN A 1 98 ? -10.226 -37.243 -34.642 1.00 76.31 98 ASN A CA 1
ATOM 776 C C . ASN A 1 98 ? -10.460 -35.760 -34.267 1.00 76.31 98 ASN A C 1
ATOM 778 O O . ASN A 1 98 ? -11.482 -35.169 -34.598 1.00 76.31 98 ASN A O 1
ATOM 782 N N . MET A 1 99 ? -9.486 -35.115 -33.617 1.00 72.69 99 MET A N 1
ATOM 783 C CA . MET A 1 99 ? -9.603 -33.736 -33.113 1.00 72.69 99 MET A CA 1
ATOM 784 C C . MET A 1 99 ? -9.242 -32.676 -34.168 1.00 72.69 99 MET A C 1
ATOM 786 O O . MET A 1 99 ? -9.174 -31.490 -33.858 1.00 72.69 99 MET A O 1
ATOM 790 N N . ARG A 1 100 ? -8.977 -33.081 -35.418 1.00 64.12 100 ARG A N 1
ATOM 791 C CA . ARG A 1 100 ? -8.627 -32.161 -36.519 1.00 64.12 100 ARG A CA 1
ATOM 792 C C . ARG A 1 100 ? -9.777 -31.253 -36.924 1.00 64.12 100 ARG A C 1
ATOM 794 O O . ARG A 1 100 ? -9.541 -30.104 -37.268 1.00 64.12 100 ARG A O 1
ATOM 801 N N . GLU A 1 101 ? -10.996 -31.770 -36.867 1.00 65.50 101 GLU A N 1
ATOM 802 C CA . GLU A 1 101 ? -12.210 -31.010 -37.178 1.00 65.50 101 GLU A CA 1
ATOM 803 C C . GLU A 1 101 ? -12.624 -30.094 -36.014 1.00 65.50 101 GLU A C 1
ATOM 805 O O . GLU A 1 101 ? -13.444 -29.201 -36.186 1.00 65.50 101 GLU A O 1
ATOM 810 N N . LEU A 1 102 ? -12.006 -30.272 -34.840 1.00 67.19 102 LEU A N 1
ATOM 811 C CA . LEU A 1 102 ? -12.267 -29.518 -33.612 1.00 67.19 102 LEU A CA 1
ATOM 812 C C . LEU A 1 102 ? -11.203 -28.445 -33.342 1.00 67.19 102 LEU A C 1
ATOM 814 O O . LEU A 1 102 ? -11.012 -28.042 -32.194 1.00 67.19 102 LEU A O 1
ATOM 818 N N . ILE A 1 103 ? -10.487 -27.992 -34.377 1.00 76.06 103 ILE A N 1
ATOM 819 C CA . ILE A 1 103 ? -9.621 -26.815 -34.265 1.00 76.06 103 ILE A CA 1
ATOM 820 C C . ILE A 1 103 ? -10.535 -25.595 -34.174 1.00 76.06 103 ILE A C 1
ATOM 822 O O . ILE A 1 103 ? -11.087 -25.139 -35.174 1.00 76.06 103 ILE A O 1
ATOM 826 N N . VAL A 1 104 ? -10.709 -25.092 -32.955 1.00 80.00 104 VAL A N 1
ATOM 827 C CA . VAL A 1 104 ? -11.550 -23.928 -32.672 1.00 80.00 104 VAL A CA 1
ATOM 828 C C . VAL A 1 104 ? -10.654 -22.696 -32.603 1.00 80.00 104 VAL A C 1
ATOM 830 O O . VAL A 1 104 ? -9.602 -22.711 -31.957 1.00 80.00 104 VAL A O 1
ATOM 833 N N . GLU A 1 105 ? -11.048 -21.622 -33.285 1.00 84.38 105 GLU A N 1
ATOM 834 C CA . GLU A 1 105 ? -10.382 -20.329 -33.131 1.00 84.38 105 GLU A CA 1
ATOM 835 C C . GLU A 1 105 ? -10.523 -19.804 -31.695 1.00 84.38 105 GLU A C 1
ATOM 837 O O . GLU A 1 105 ? -11.376 -20.228 -30.919 1.00 84.38 105 GLU A O 1
ATOM 842 N N . ARG A 1 106 ? -9.656 -18.865 -31.315 1.00 83.31 106 ARG A N 1
ATOM 843 C CA . ARG A 1 106 ? -9.666 -18.288 -29.970 1.00 83.31 106 ARG A CA 1
ATOM 844 C C . ARG A 1 106 ? -10.995 -17.568 -29.689 1.00 83.31 106 ARG A C 1
ATOM 846 O O . ARG A 1 106 ? -11.271 -16.547 -30.315 1.00 83.31 106 ARG A O 1
ATOM 853 N N . ASP A 1 107 ? -11.743 -18.022 -28.682 1.00 84.94 107 ASP A N 1
ATOM 854 C CA . ASP A 1 107 ? -12.976 -17.361 -28.242 1.00 84.94 107 ASP A CA 1
ATOM 855 C C . ASP A 1 107 ? -12.684 -16.239 -27.233 1.00 84.94 107 ASP A C 1
ATOM 857 O O . ASP A 1 107 ? -12.424 -16.472 -26.051 1.00 84.94 107 ASP A O 1
ATOM 861 N N . LEU A 1 108 ? -12.755 -14.993 -27.703 1.00 84.25 108 LEU A N 1
ATOM 862 C CA . LEU A 1 108 ? -12.539 -13.806 -26.873 1.00 84.25 108 LEU A CA 1
ATOM 863 C C . LEU A 1 108 ? -13.670 -13.551 -25.865 1.00 84.25 108 LEU A C 1
ATOM 865 O O . LEU A 1 108 ? -13.450 -12.827 -24.895 1.00 84.25 108 LEU A O 1
ATOM 869 N N . THR A 1 109 ? -14.855 -14.126 -26.077 1.00 84.88 109 THR A N 1
ATOM 870 C CA . THR A 1 109 ? -16.023 -13.956 -25.197 1.00 84.88 109 THR A CA 1
ATOM 871 C C . THR A 1 109 ? -16.058 -14.966 -24.053 1.00 84.88 109 THR A C 1
ATOM 873 O O . THR A 1 109 ? -16.834 -14.811 -23.108 1.00 84.88 109 THR A O 1
ATOM 876 N N . PHE A 1 110 ? -15.190 -15.980 -24.097 1.00 81.62 110 PHE A N 1
ATOM 877 C CA . PHE A 1 110 ? -15.104 -16.992 -23.060 1.00 81.62 110 PHE A CA 1
ATOM 878 C C . PHE A 1 110 ? -14.519 -16.414 -21.767 1.00 81.62 110 PHE A C 1
ATOM 880 O O . PHE A 1 110 ? -13.309 -16.229 -21.625 1.00 81.62 110 PHE A O 1
ATOM 887 N N . LEU A 1 111 ? -15.392 -16.162 -20.797 1.00 78.44 111 LEU A N 1
ATOM 888 C CA . LEU A 1 111 ? -15.020 -15.794 -19.437 1.00 78.44 111 LEU A CA 1
ATOM 889 C C . LEU A 1 111 ? -15.201 -17.012 -18.537 1.00 78.44 111 LEU A C 1
ATOM 891 O O . LEU A 1 111 ? -16.278 -17.615 -18.496 1.00 78.44 111 LEU A O 1
ATOM 895 N N . THR A 1 112 ? -14.155 -17.376 -17.797 1.00 73.50 112 THR A N 1
ATOM 896 C CA . THR A 1 112 ? -14.323 -18.325 -16.701 1.00 73.50 112 THR A CA 1
ATOM 897 C C . THR A 1 112 ? -15.196 -17.627 -15.664 1.00 73.50 112 THR A C 1
ATOM 899 O O . THR A 1 112 ? -14.963 -16.477 -15.281 1.00 73.50 112 THR A O 1
ATOM 902 N N . LYS A 1 113 ? -16.267 -18.290 -15.226 1.00 70.19 113 LYS A N 1
ATOM 903 C CA . LYS A 1 113 ? -16.981 -17.830 -14.039 1.00 70.19 113 LYS A CA 1
ATOM 904 C C . LYS A 1 113 ? -15.987 -17.989 -12.900 1.00 70.19 113 LYS A C 1
ATOM 906 O O . LYS A 1 113 ? -15.777 -19.107 -12.440 1.00 70.19 113 LYS A O 1
ATOM 911 N N . LYS A 1 114 ? -15.320 -16.901 -12.512 1.00 58.78 114 LYS A N 1
ATOM 912 C CA . LYS A 1 114 ? -14.455 -16.873 -11.339 1.00 58.78 114 LYS A CA 1
ATOM 913 C C . LYS A 1 114 ? -15.371 -17.107 -10.144 1.00 58.78 114 LYS A C 1
ATOM 915 O O . LYS A 1 114 ? -15.974 -16.172 -9.629 1.00 58.78 114 LYS A O 1
ATOM 920 N N . SER A 1 115 ? -15.576 -18.377 -9.801 1.00 52.69 115 SER A N 1
ATOM 921 C CA . SER A 1 115 ? -16.258 -18.774 -8.582 1.00 52.69 115 SER A CA 1
ATOM 922 C C . SER A 1 115 ? -15.481 -18.128 -7.453 1.00 52.69 115 SER A C 1
ATOM 924 O O . SER A 1 115 ? -14.325 -18.475 -7.216 1.00 52.69 115 SER A O 1
ATOM 926 N N . THR A 1 116 ? -16.104 -17.161 -6.798 1.00 51.59 116 THR A N 1
ATOM 927 C CA . THR A 1 116 ? -15.593 -16.525 -5.588 1.00 51.59 116 THR A CA 1
ATOM 928 C C . THR A 1 116 ? -15.423 -17.500 -4.425 1.00 51.59 116 THR A C 1
ATOM 930 O O . THR A 1 116 ? -14.879 -17.093 -3.417 1.00 51.59 116 THR A O 1
ATOM 933 N N . ASP A 1 117 ? -15.746 -18.786 -4.594 1.00 52.34 117 ASP A N 1
ATOM 934 C CA . ASP A 1 117 ? -15.507 -19.843 -3.617 1.00 52.34 117 ASP A CA 1
ATOM 935 C C . ASP A 1 117 ? -14.908 -21.087 -4.296 1.00 52.34 117 ASP A C 1
ATOM 937 O O . ASP A 1 117 ? -15.636 -21.892 -4.885 1.00 52.34 117 ASP A O 1
ATOM 941 N N . ARG A 1 118 ? -13.576 -21.257 -4.247 1.00 47.00 118 ARG A N 1
ATOM 942 C CA . ARG A 1 118 ? -12.951 -22.595 -4.246 1.00 47.00 118 ARG A CA 1
ATOM 943 C C . ARG A 1 118 ? -11.490 -22.570 -3.786 1.00 47.00 118 ARG A C 1
ATOM 945 O O . ARG A 1 118 ? -10.566 -22.348 -4.563 1.00 47.00 118 ARG A O 1
ATOM 952 N N . GLU A 1 119 ? -11.350 -22.807 -2.487 1.00 52.22 119 GLU A N 1
ATOM 953 C CA . GLU A 1 119 ? -10.310 -23.574 -1.793 1.00 52.22 119 GLU A CA 1
ATOM 954 C C . GLU A 1 119 ? -9.217 -24.179 -2.692 1.00 52.22 119 GLU A C 1
ATOM 956 O O . GLU A 1 119 ? -9.436 -25.139 -3.440 1.00 52.22 119 GLU A O 1
ATOM 961 N N . VAL A 1 120 ? -8.005 -23.645 -2.558 1.00 43.00 120 VAL A N 1
ATOM 962 C CA . VAL A 1 120 ? -6.783 -24.275 -3.055 1.00 43.00 120 VAL A CA 1
ATOM 963 C C . VAL A 1 120 ? -6.228 -25.140 -1.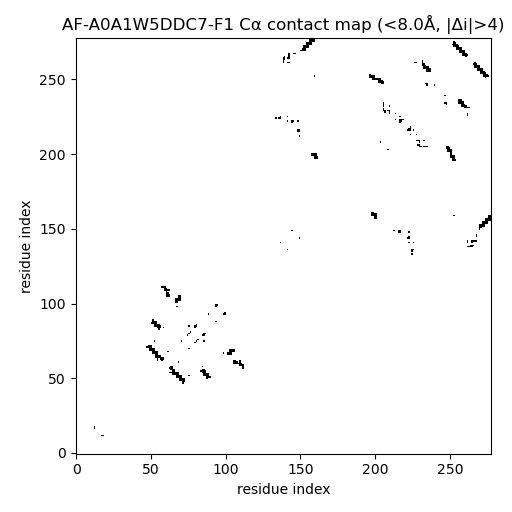926 1.00 43.00 120 VAL A C 1
ATOM 965 O O . VAL A 1 120 ? -5.836 -24.628 -0.883 1.00 43.00 120 VAL A O 1
ATOM 968 N N . ARG A 1 121 ? -6.170 -26.458 -2.146 1.00 50.69 121 ARG A N 1
ATOM 969 C CA . ARG A 1 121 ? -5.282 -27.351 -1.392 1.00 50.69 121 ARG A CA 1
ATOM 970 C C . ARG A 1 121 ? -3.840 -26.979 -1.740 1.00 50.69 121 ARG A C 1
ATOM 972 O O . ARG A 1 121 ? -3.390 -27.283 -2.845 1.00 50.69 121 ARG A O 1
ATOM 979 N N . VAL A 1 122 ? -3.161 -26.309 -0.817 1.00 44.25 122 VAL A N 1
ATOM 980 C CA . VAL A 1 122 ? -1.702 -26.171 -0.778 1.00 44.25 122 VAL A CA 1
ATOM 981 C C . VAL A 1 122 ? -1.234 -26.846 0.504 1.00 44.25 122 VAL A C 1
ATOM 983 O O . VAL A 1 122 ? -1.888 -26.740 1.540 1.00 44.25 122 VAL A O 1
ATOM 986 N N . ASP A 1 123 ? -0.156 -27.607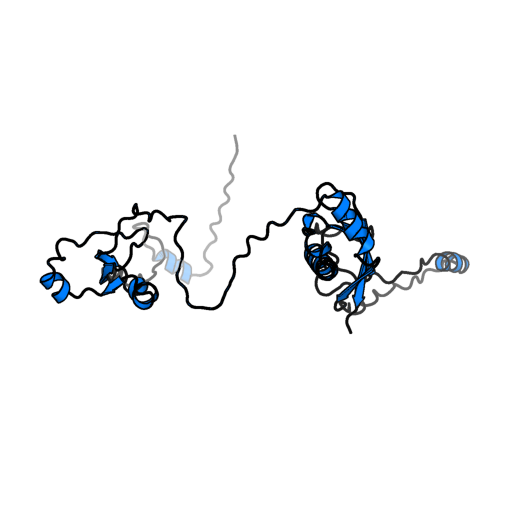 0.377 1.00 45.44 123 ASP A N 1
ATOM 987 C CA . ASP A 1 123 ? 0.505 -28.329 1.452 1.00 45.44 123 ASP A CA 1
ATOM 988 C C . ASP A 1 123 ? 0.916 -27.419 2.624 1.00 45.44 123 ASP A C 1
ATOM 990 O O . ASP A 1 123 ? 1.019 -26.201 2.510 1.00 45.44 123 ASP A O 1
ATOM 994 N N . GLN A 1 124 ? 1.099 -28.076 3.765 1.00 51.69 124 GLN A N 1
ATOM 995 C CA . GLN A 1 124 ? 1.265 -27.558 5.119 1.00 51.69 124 GLN A CA 1
ATOM 996 C C . GLN A 1 124 ? 2.380 -26.509 5.255 1.00 51.69 124 GLN A C 1
ATOM 998 O O . GLN A 1 124 ? 3.544 -26.866 5.347 1.00 51.69 124 GLN A O 1
ATOM 1003 N N . ASP A 1 125 ? 1.988 -25.243 5.366 1.00 47.47 125 ASP A N 1
ATOM 1004 C CA . ASP A 1 125 ? 2.472 -24.305 6.381 1.00 47.47 125 ASP A CA 1
ATOM 1005 C C . ASP A 1 125 ? 1.277 -23.401 6.720 1.00 47.47 125 ASP A C 1
ATOM 1007 O O . ASP A 1 125 ? 0.652 -22.797 5.849 1.00 47.47 125 ASP A O 1
ATOM 1011 N N . ALA A 1 126 ? 0.847 -23.451 7.977 1.00 50.81 126 ALA A N 1
ATOM 1012 C CA . ALA A 1 126 ? -0.464 -22.997 8.416 1.00 50.81 126 ALA A CA 1
ATOM 1013 C C . ALA A 1 126 ? -0.574 -21.464 8.471 1.00 50.81 126 ALA A C 1
ATOM 1015 O O . ALA A 1 126 ? -0.425 -20.870 9.536 1.00 50.81 126 ALA A O 1
ATOM 1016 N N . ASP A 1 127 ? -0.943 -20.836 7.356 1.00 50.88 127 ASP A N 1
ATOM 1017 C CA . ASP A 1 127 ? -1.616 -19.535 7.384 1.00 50.88 127 ASP A CA 1
ATOM 1018 C C . ASP A 1 127 ? -3.069 -19.768 7.812 1.00 50.88 127 ASP A C 1
ATOM 1020 O O . ASP A 1 127 ? -3.995 -19.902 7.007 1.00 50.88 127 ASP A O 1
ATOM 1024 N N . THR A 1 128 ? -3.279 -19.865 9.125 1.00 55.12 128 THR A N 1
ATOM 1025 C CA . THR A 1 128 ? -4.611 -19.692 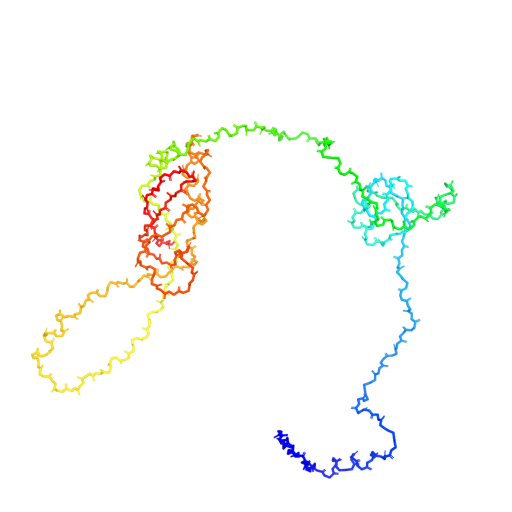9.696 1.00 55.12 128 THR A CA 1
ATOM 1026 C C . THR A 1 128 ? -5.062 -18.281 9.340 1.00 55.12 128 THR A C 1
ATOM 1028 O O . THR A 1 128 ? -4.576 -17.312 9.923 1.00 55.12 128 THR A O 1
ATOM 1031 N N . VAL A 1 129 ? -5.981 -18.154 8.381 1.00 53.25 129 VAL A N 1
ATOM 1032 C CA . VAL A 1 129 ? -6.761 -16.928 8.204 1.00 53.25 129 VAL A CA 1
ATOM 1033 C C . VAL A 1 129 ? -7.633 -16.818 9.447 1.00 53.25 129 VAL A C 1
ATOM 1035 O O . VAL A 1 129 ? -8.723 -17.378 9.527 1.00 53.25 129 VAL A O 1
ATOM 1038 N N . ILE A 1 130 ? -7.081 -16.189 10.480 1.00 56.62 130 ILE A N 1
ATOM 1039 C CA . ILE A 1 130 ? -7.848 -15.773 11.638 1.00 56.62 130 ILE A CA 1
ATOM 1040 C C . ILE A 1 130 ? -8.729 -14.653 11.101 1.00 56.62 130 ILE A C 1
ATOM 1042 O O . ILE A 1 130 ? -8.225 -13.574 10.784 1.00 56.62 130 ILE A O 1
ATOM 1046 N N . ASP A 1 131 ? -10.029 -14.913 10.978 1.00 45.97 131 ASP A N 1
ATOM 1047 C CA . ASP A 1 131 ? -11.030 -13.853 10.941 1.00 45.97 131 ASP A CA 1
ATOM 1048 C C . ASP A 1 131 ? -10.918 -13.105 12.273 1.00 45.97 131 ASP A C 1
ATOM 1050 O O . ASP A 1 131 ? -11.582 -13.402 13.267 1.00 45.97 131 ASP A O 1
ATOM 1054 N N . VAL A 1 132 ? -9.964 -12.175 12.334 1.00 55.25 132 VAL A N 1
ATOM 1055 C CA . VAL A 1 132 ? -9.835 -11.249 13.442 1.00 55.25 132 VAL A CA 1
ATOM 1056 C C . VAL A 1 132 ? -11.000 -10.297 13.260 1.00 55.25 132 VAL A C 1
ATOM 1058 O O . VAL A 1 132 ? -10.918 -9.331 12.500 1.00 55.25 132 VAL A O 1
ATOM 1061 N N . GLU A 1 133 ? -12.098 -10.577 13.958 1.00 55.75 133 GLU A N 1
ATOM 1062 C CA . GLU A 1 133 ? -13.091 -9.567 14.295 1.00 55.75 133 GLU A CA 1
ATOM 1063 C C . GLU A 1 133 ? -12.354 -8.443 15.035 1.00 55.75 133 GLU A C 1
ATOM 1065 O O . GLU A 1 133 ? -12.216 -8.430 16.262 1.00 55.75 133 GLU A O 1
ATOM 1070 N N . MET A 1 134 ? -11.797 -7.499 14.275 1.00 57.84 134 MET A N 1
ATOM 1071 C CA . MET A 1 134 ? -11.204 -6.291 14.815 1.00 57.84 134 MET A CA 1
ATOM 1072 C C . MET A 1 134 ? -12.361 -5.468 15.356 1.00 57.84 134 MET A C 1
ATOM 1074 O O . MET A 1 134 ? -12.969 -4.673 14.641 1.00 57.84 134 MET A O 1
ATOM 1078 N N . LYS A 1 135 ? -12.699 -5.692 16.628 1.00 67.62 135 LYS A N 1
ATOM 1079 C CA . LYS A 1 135 ? -13.608 -4.829 17.374 1.00 67.62 135 LYS A CA 1
ATOM 1080 C C . LYS A 1 135 ? -13.020 -3.421 17.336 1.00 67.62 135 LYS A C 1
ATOM 1082 O O . LYS A 1 135 ? -12.093 -3.113 18.087 1.00 67.62 135 LYS A O 1
ATOM 1087 N N . LEU A 1 136 ? -13.537 -2.607 16.417 1.00 69.94 136 LEU A N 1
ATOM 1088 C CA . LEU A 1 136 ? -13.122 -1.226 16.224 1.00 69.94 136 LEU A CA 1
ATOM 1089 C C . LEU A 1 136 ? -13.262 -0.499 17.564 1.00 69.94 136 LEU A C 1
ATOM 1091 O O . LEU A 1 136 ? -14.314 -0.550 18.208 1.00 69.94 136 LEU A O 1
ATOM 1095 N N . LEU A 1 137 ? -12.174 0.122 18.013 1.00 80.94 137 LEU A N 1
ATOM 1096 C CA . LEU A 1 137 ? -12.175 0.923 19.232 1.00 80.94 137 LEU A CA 1
ATOM 1097 C C . LEU A 1 137 ? -13.120 2.114 19.064 1.00 80.94 137 LEU A C 1
ATOM 1099 O O . LEU A 1 137 ? -13.187 2.726 17.997 1.00 80.94 137 LEU A O 1
ATOM 1103 N N . ALA A 1 138 ? -13.818 2.476 20.142 1.00 87.62 138 ALA A N 1
ATOM 1104 C CA . ALA A 1 138 ? -14.537 3.740 20.182 1.00 87.62 138 ALA A CA 1
ATOM 1105 C C . ALA A 1 138 ? -13.532 4.898 20.001 1.00 87.62 138 ALA A C 1
ATOM 1107 O O . ALA A 1 138 ? -12.451 4.862 20.598 1.00 87.62 138 ALA A O 1
ATOM 1108 N N . PRO A 1 139 ? -13.868 5.940 19.223 1.00 86.75 139 PRO A N 1
ATOM 1109 C CA . PRO A 1 139 ? -12.921 7.002 18.874 1.00 86.75 139 PRO A CA 1
ATOM 1110 C C . PRO A 1 139 ? -12.406 7.772 20.099 1.00 86.75 139 PRO A C 1
ATOM 1112 O O . PRO A 1 139 ? -11.236 8.135 20.145 1.00 86.75 139 PRO A O 1
ATOM 1115 N N . GLN A 1 140 ? -13.241 7.941 21.129 1.00 89.06 140 GLN A N 1
ATOM 1116 C CA . GLN A 1 140 ? -12.860 8.542 22.417 1.00 89.06 140 GLN A CA 1
ATOM 1117 C C . GLN A 1 140 ? -11.773 7.723 23.129 1.00 89.06 140 GLN A C 1
ATOM 1119 O O . GLN A 1 140 ? -10.784 8.260 23.624 1.00 89.06 140 GLN A O 1
ATOM 1124 N N . ARG A 1 141 ? -11.909 6.392 23.106 1.00 89.50 141 ARG A N 1
ATOM 1125 C CA . ARG A 1 141 ? -10.924 5.495 23.707 1.00 89.50 141 ARG A CA 1
ATOM 1126 C C . ARG A 1 141 ? -9.604 5.530 22.939 1.00 89.50 141 ARG A C 1
ATOM 1128 O O . ARG A 1 141 ? -8.544 5.530 23.553 1.00 89.50 141 ARG A O 1
ATOM 1135 N N . ALA A 1 142 ? -9.656 5.627 21.610 1.00 89.06 142 ALA A N 1
ATOM 1136 C CA . ALA A 1 142 ? -8.456 5.798 20.793 1.00 89.06 142 ALA A CA 1
ATOM 1137 C C . ALA A 1 142 ? -7.701 7.091 21.149 1.00 89.06 142 ALA A C 1
ATOM 1139 O O . ALA A 1 142 ? -6.476 7.074 21.239 1.00 89.06 142 ALA A O 1
ATOM 1140 N N . THR A 1 143 ? -8.401 8.197 21.419 1.00 90.44 143 THR A N 1
ATOM 1141 C CA . THR A 1 143 ? -7.743 9.453 21.817 1.00 90.44 143 THR A CA 1
ATOM 1142 C C . THR A 1 143 ? -7.098 9.395 23.196 1.00 90.44 143 THR A C 1
ATOM 1144 O O . THR A 1 143 ? -6.012 9.945 23.372 1.00 90.44 143 THR A O 1
ATOM 1147 N N . GLU A 1 144 ? -7.701 8.683 24.149 1.00 90.69 144 GLU A N 1
ATOM 1148 C CA . GLU A 1 144 ? -7.089 8.434 25.461 1.00 90.69 144 GLU A CA 1
ATOM 1149 C C . GLU A 1 144 ? -5.792 7.636 25.317 1.00 90.69 144 GLU A C 1
ATOM 1151 O O . GLU A 1 144 ? -4.755 8.032 25.845 1.00 90.69 144 GLU A O 1
ATOM 1156 N N . ILE A 1 145 ? -5.834 6.560 24.526 1.00 91.44 145 ILE A N 1
ATOM 1157 C CA . ILE A 1 145 ? -4.674 5.714 24.232 1.00 91.44 145 ILE A CA 1
ATOM 1158 C C . ILE A 1 145 ? -3.552 6.548 23.597 1.00 91.44 145 ILE A C 1
ATOM 1160 O O . ILE A 1 145 ? -2.404 6.462 24.024 1.00 91.44 145 ILE A O 1
ATOM 1164 N N . LEU A 1 146 ? -3.868 7.421 22.636 1.00 90.56 146 LEU A N 1
ATOM 1165 C CA . LEU A 1 146 ? -2.879 8.335 22.049 1.00 90.56 146 LEU A CA 1
ATOM 1166 C C . LEU A 1 146 ? -2.328 9.350 23.057 1.00 90.56 146 LEU A C 1
ATOM 1168 O O . LEU A 1 146 ? -1.184 9.786 22.927 1.00 90.56 146 LEU A O 1
ATOM 1172 N N . GLY A 1 147 ? -3.122 9.758 24.046 1.00 89.75 147 GLY A N 1
ATOM 1173 C CA . GLY A 1 147 ? -2.695 10.626 25.142 1.00 89.75 147 GLY A CA 1
ATOM 1174 C C . GLY A 1 147 ? -1.707 9.937 26.085 1.00 89.75 147 GLY A C 1
ATOM 1175 O O . GLY A 1 147 ? -0.688 10.528 26.448 1.00 89.75 147 GLY A O 1
ATOM 1176 N N . THR A 1 148 ? -1.978 8.683 26.439 1.00 91.94 148 THR A N 1
ATOM 1177 C CA . THR A 1 148 ? -1.185 7.919 27.411 1.00 91.94 148 THR A CA 1
ATOM 1178 C C . THR A 1 148 ? 0.058 7.275 26.803 1.00 91.94 148 THR A C 1
ATOM 1180 O O . THR A 1 148 ? 1.123 7.345 27.407 1.00 91.94 148 THR A O 1
ATOM 1183 N N . LEU A 1 149 ? -0.068 6.649 25.629 1.00 90.69 149 LEU A N 1
ATOM 1184 C CA . LEU A 1 149 ? 0.985 5.797 25.067 1.00 90.69 149 LEU A CA 1
ATOM 1185 C C . LEU A 1 149 ? 2.006 6.557 24.228 1.00 90.69 149 LEU A C 1
ATOM 1187 O O . LEU A 1 149 ? 3.160 6.145 24.138 1.00 90.69 149 LEU A O 1
ATOM 1191 N N . LEU A 1 150 ? 1.606 7.662 23.592 1.00 91.62 150 LEU A N 1
ATOM 1192 C CA . LEU A 1 150 ? 2.568 8.425 22.808 1.00 91.62 150 LEU A CA 1
ATOM 1193 C C . LEU A 1 150 ? 3.493 9.224 23.725 1.00 91.62 150 LEU A C 1
ATOM 1195 O O . LEU A 1 150 ? 3.014 9.912 24.634 1.00 91.62 150 LEU A O 1
ATOM 1199 N N . PRO A 1 151 ? 4.811 9.216 23.465 1.00 91.00 151 PRO A N 1
ATOM 1200 C CA . PRO A 1 151 ? 5.733 10.091 24.164 1.00 91.00 151 PRO A CA 1
ATOM 1201 C C . PRO A 1 151 ? 5.451 11.559 23.801 1.00 91.00 151 PRO A C 1
ATOM 1203 O O . PRO A 1 151 ? 4.898 11.858 22.739 1.00 91.00 151 PRO A O 1
ATOM 1206 N N . PRO A 1 152 ? 5.782 12.522 24.678 1.00 89.25 152 PRO A N 1
ATOM 1207 C CA . PRO A 1 152 ? 5.612 13.949 24.385 1.00 89.25 152 PRO A CA 1
ATOM 1208 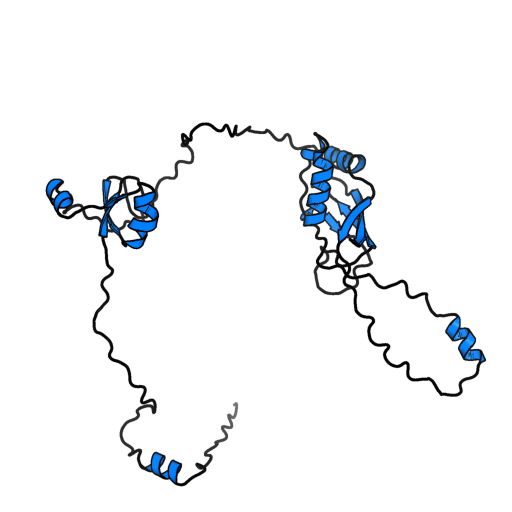C C . PRO A 1 152 ? 6.508 14.426 23.229 1.00 89.25 152 PRO A C 1
ATOM 1210 O O . PRO A 1 152 ? 6.146 15.375 22.532 1.00 89.25 152 PRO A O 1
ATOM 1213 N N . GLN A 1 153 ? 7.647 13.756 23.020 1.00 90.50 153 GLN A N 1
ATOM 1214 C CA . GLN A 1 153 ? 8.633 14.039 21.978 1.00 90.50 153 GLN A CA 1
ATOM 1215 C C . GLN A 1 153 ? 8.909 12.768 21.162 1.00 90.50 153 GLN A C 1
ATOM 1217 O O . GLN A 1 153 ? 9.132 11.706 21.740 1.00 90.50 153 GLN A O 1
ATOM 1222 N N . LEU A 1 154 ? 8.861 12.880 19.834 1.00 91.62 154 LEU A N 1
ATOM 1223 C CA . LEU A 1 154 ? 9.185 11.817 18.880 1.00 91.62 154 LEU A CA 1
ATOM 1224 C C . LEU A 1 154 ? 10.490 12.166 18.167 1.00 91.62 154 LEU A C 1
ATOM 1226 O O . LEU A 1 154 ? 10.525 13.138 17.412 1.00 91.62 154 LEU A O 1
ATOM 1230 N N . ASP A 1 155 ? 11.533 11.374 18.394 1.00 92.50 155 ASP A N 1
ATOM 1231 C CA . ASP A 1 155 ? 12.858 11.628 17.835 1.00 92.50 155 ASP A CA 1
ATOM 1232 C C . ASP A 1 155 ? 13.034 10.955 16.462 1.00 92.50 155 ASP A C 1
ATOM 1234 O O . ASP A 1 155 ? 12.692 9.786 16.261 1.00 92.50 155 ASP A O 1
ATOM 1238 N N . PHE A 1 156 ? 13.586 11.705 15.509 1.00 91.88 156 PHE A N 1
ATOM 1239 C CA . PHE A 1 156 ? 13.980 11.238 14.182 1.00 91.88 156 PHE A CA 1
ATOM 1240 C C . PHE A 1 156 ? 15.432 11.621 13.923 1.00 91.88 156 PHE A C 1
ATOM 1242 O O . PHE A 1 156 ? 15.827 12.755 14.174 1.00 91.88 156 PHE A O 1
ATOM 1249 N N . TYR A 1 157 ? 16.206 10.705 13.353 1.00 91.62 157 TYR A N 1
ATOM 1250 C CA . TYR A 1 157 ? 17.615 10.925 13.038 1.00 91.62 157 TYR A CA 1
ATOM 1251 C C . TYR A 1 157 ? 17.805 11.014 11.530 1.00 91.62 157 TYR A C 1
ATOM 1253 O O . TYR A 1 157 ? 17.364 10.124 10.797 1.00 91.62 157 TYR A O 1
ATOM 1261 N N . ARG A 1 158 ? 18.426 12.096 11.052 1.00 89.00 158 ARG A N 1
ATOM 1262 C CA . ARG A 1 158 ? 18.716 12.293 9.626 1.00 89.00 158 ARG A CA 1
ATOM 1263 C C . ARG A 1 158 ? 20.051 13.002 9.405 1.00 89.00 158 ARG A C 1
ATOM 1265 O O . ARG A 1 158 ? 20.480 13.805 10.228 1.00 89.00 158 ARG A O 1
ATOM 1272 N N . ALA A 1 159 ? 20.686 12.733 8.267 1.00 85.50 159 ALA A N 1
ATOM 1273 C CA . ALA A 1 159 ? 21.938 13.381 7.890 1.00 85.50 159 ALA A CA 1
ATOM 1274 C C . ALA A 1 159 ? 21.698 14.860 7.510 1.00 85.50 159 ALA A C 1
ATOM 1276 O O . ALA A 1 159 ? 20.857 15.127 6.641 1.00 85.50 159 ALA A O 1
ATOM 1277 N N . PRO A 1 160 ? 22.407 15.824 8.128 1.00 83.75 160 PRO A N 1
ATOM 1278 C CA . PRO A 1 160 ? 22.334 17.223 7.726 1.00 83.75 160 PRO A CA 1
ATOM 1279 C C . PRO A 1 160 ? 23.004 17.436 6.366 1.00 83.75 160 PRO A C 1
ATOM 1281 O O . PRO A 1 160 ? 24.049 16.857 6.068 1.00 83.75 160 PRO A O 1
ATOM 1284 N N . ILE A 1 161 ? 22.431 18.317 5.551 1.00 79.62 161 ILE A N 1
ATOM 1285 C CA . ILE A 1 161 ? 23.108 18.856 4.374 1.00 79.62 161 ILE A CA 1
ATOM 1286 C C . ILE A 1 161 ? 24.080 19.912 4.892 1.00 79.62 161 ILE A C 1
ATOM 1288 O O . ILE A 1 161 ? 23.670 21.009 5.275 1.00 79.62 161 ILE A O 1
ATOM 1292 N N . SER A 1 162 ? 25.372 19.585 4.916 1.00 68.25 162 SER A N 1
ATOM 1293 C CA . SER A 1 162 ? 26.410 20.593 5.097 1.00 68.25 162 SER A CA 1
ATOM 1294 C C . SER A 1 162 ? 26.404 21.490 3.864 1.00 68.25 162 SER A C 1
ATOM 1296 O O . SER A 1 162 ? 26.962 21.164 2.817 1.00 68.25 162 SER A O 1
ATOM 1298 N N . GLN A 1 163 ? 25.717 22.626 3.952 1.00 61.22 163 GLN A N 1
ATOM 1299 C CA . GLN A 1 163 ? 25.953 23.685 2.986 1.00 61.22 163 GLN A CA 1
ATOM 1300 C C . GLN A 1 163 ? 27.426 24.091 3.143 1.00 61.22 163 GLN A C 1
ATOM 1302 O O . GLN A 1 163 ? 27.844 24.416 4.261 1.00 61.22 163 GLN A O 1
ATOM 1307 N N . PRO A 1 164 ? 28.244 24.038 2.073 1.00 57.41 164 PRO A N 1
ATOM 1308 C CA . PRO A 1 164 ? 29.516 24.743 2.075 1.00 57.41 164 PRO A CA 1
ATOM 1309 C C . PRO A 1 164 ? 29.209 26.191 2.466 1.00 57.41 164 PRO A C 1
ATOM 1311 O O . PRO A 1 164 ? 28.201 26.708 1.976 1.00 57.41 164 PRO A O 1
ATOM 1314 N N . PRO A 1 165 ? 30.003 26.833 3.342 1.00 56.12 165 PRO A N 1
ATOM 1315 C CA . PRO A 1 165 ? 29.761 28.229 3.676 1.00 56.12 165 PRO A CA 1
ATOM 1316 C C . PRO A 1 165 ? 29.647 28.997 2.361 1.00 56.12 165 PRO A C 1
ATOM 1318 O O . PRO A 1 165 ? 30.552 28.919 1.522 1.00 56.12 165 PRO A O 1
ATOM 1321 N N . GLU A 1 166 ? 28.502 29.650 2.139 1.00 61.47 166 GLU A N 1
ATOM 1322 C CA . GLU A 1 166 ? 28.359 30.541 0.996 1.00 61.47 166 GLU A CA 1
ATOM 1323 C C . GLU A 1 166 ? 29.565 31.486 1.019 1.00 61.47 166 GLU A C 1
ATOM 1325 O O . GLU A 1 166 ? 29.916 31.978 2.096 1.00 61.47 166 GLU A O 1
ATOM 1330 N N . PRO A 1 167 ? 30.253 31.703 -0.118 1.00 51.19 167 PRO A N 1
ATOM 1331 C CA . PRO A 1 167 ? 31.372 32.625 -0.138 1.00 51.19 167 PRO A CA 1
ATOM 1332 C C . PRO A 1 167 ? 30.845 33.961 0.364 1.00 51.19 167 PRO A C 1
ATOM 1334 O O . PRO A 1 167 ? 29.903 34.494 -0.231 1.00 51.19 167 PRO A O 1
ATOM 1337 N N . ASP A 1 168 ? 31.427 34.459 1.460 1.00 56.12 168 ASP A N 1
ATOM 1338 C CA . ASP A 1 168 ? 31.169 35.789 1.994 1.00 56.12 168 ASP A CA 1
ATOM 1339 C C . ASP A 1 168 ? 31.106 36.744 0.807 1.00 56.12 168 ASP A C 1
ATOM 1341 O O . ASP A 1 168 ? 32.129 37.057 0.187 1.00 56.12 168 ASP A O 1
ATOM 1345 N N . LYS A 1 169 ? 29.891 37.166 0.425 1.00 53.41 169 LYS A N 1
ATOM 1346 C CA . LYS A 1 169 ? 29.737 38.226 -0.568 1.00 53.41 169 LYS A CA 1
ATOM 1347 C C . LYS A 1 169 ? 30.582 39.358 -0.007 1.00 53.41 169 LYS A C 1
ATOM 1349 O O . LYS A 1 169 ? 30.303 39.751 1.130 1.00 53.41 169 LYS A O 1
ATOM 1354 N N . PRO A 1 170 ? 31.623 39.837 -0.716 1.00 49.34 170 PRO A N 1
ATOM 1355 C CA . PRO A 1 170 ? 32.532 40.814 -0.152 1.00 49.34 170 PRO A CA 1
ATOM 1356 C C . PRO A 1 170 ? 31.676 41.974 0.331 1.00 49.34 170 PRO A C 1
ATOM 1358 O O . PRO A 1 170 ? 31.032 42.654 -0.472 1.00 49.34 170 PRO A O 1
ATOM 1361 N N . ARG A 1 171 ? 31.594 42.133 1.660 1.00 56.47 171 ARG A N 1
ATOM 1362 C CA . ARG A 1 171 ? 30.979 43.298 2.282 1.00 56.47 171 ARG A CA 1
ATOM 1363 C C . ARG A 1 171 ? 31.751 44.459 1.692 1.00 56.47 171 ARG A C 1
ATOM 1365 O O . ARG A 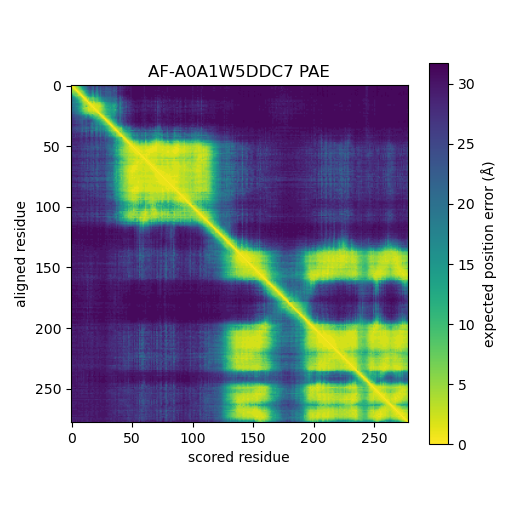1 171 ? 32.916 44.652 2.029 1.00 56.47 171 ARG A O 1
ATOM 1372 N N . ILE A 1 172 ? 31.131 45.167 0.750 1.00 58.00 172 ILE A N 1
ATOM 1373 C CA . ILE A 1 172 ? 31.691 46.393 0.199 1.00 58.00 172 ILE A CA 1
ATOM 1374 C C . ILE A 1 172 ? 32.023 47.236 1.431 1.00 58.00 172 ILE A C 1
ATOM 1376 O O . ILE A 1 172 ? 31.104 47.512 2.214 1.00 58.00 172 ILE A O 1
ATOM 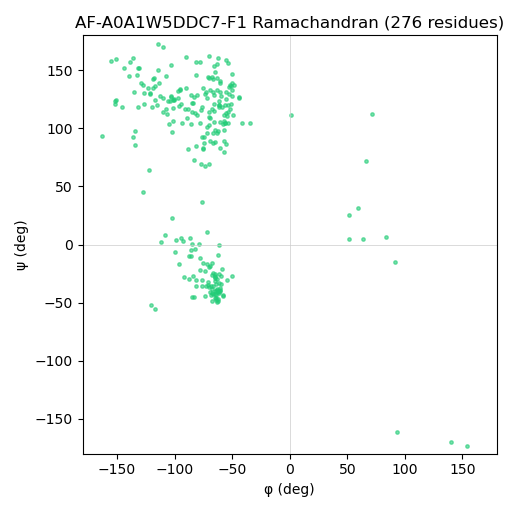1380 N N . PRO A 1 173 ? 33.301 47.566 1.687 1.00 53.12 173 PRO A N 1
ATOM 1381 C CA . PRO A 1 173 ? 33.630 48.381 2.835 1.00 53.12 173 PRO A CA 1
ATOM 1382 C C . PRO A 1 173 ? 32.864 49.685 2.646 1.00 53.12 173 PRO A C 1
ATOM 1384 O O . PRO A 1 173 ? 33.045 50.377 1.644 1.00 53.12 173 PRO A O 1
ATOM 1387 N N . ARG A 1 174 ? 31.958 50.003 3.575 1.00 56.19 174 ARG A N 1
ATOM 1388 C CA . ARG A 1 174 ? 31.321 51.321 3.636 1.00 56.19 174 ARG A CA 1
ATOM 1389 C C . ARG A 1 174 ? 32.385 52.319 4.085 1.00 56.19 174 ARG A C 1
ATOM 1391 O O . ARG A 1 174 ? 32.350 52.824 5.199 1.00 56.19 174 ARG A O 1
ATOM 1398 N N . SER A 1 175 ? 33.364 52.588 3.226 1.00 61.09 175 SER A N 1
ATOM 1399 C CA . SER A 1 175 ? 34.245 53.739 3.349 1.00 61.09 175 SER A CA 1
ATOM 1400 C C . SER A 1 175 ? 33.463 54.966 2.885 1.00 61.09 175 SER A C 1
ATOM 1402 O O . SER A 1 175 ? 33.700 55.523 1.816 1.00 61.09 175 SER A O 1
ATOM 1404 N N . SER A 1 176 ? 32.473 55.358 3.675 1.00 53.34 176 SER A N 1
ATOM 1405 C CA . SER A 1 176 ? 31.887 56.688 3.610 1.00 53.34 176 SER A CA 1
ATOM 1406 C C . SER A 1 176 ? 31.836 57.197 5.036 1.00 53.34 176 SER A C 1
ATOM 1408 O O . SER A 1 176 ? 31.218 56.573 5.894 1.00 53.34 176 SER A O 1
ATOM 1410 N N . SER A 1 177 ? 32.545 58.292 5.271 1.00 56.06 177 SER A N 1
ATOM 1411 C CA . SER A 1 177 ? 32.684 59.022 6.525 1.00 56.06 177 SER A CA 1
ATOM 1412 C C . SER A 1 177 ? 31.331 59.477 7.084 1.00 56.06 177 SER A C 1
ATOM 1414 O O . SER A 1 177 ? 30.943 60.634 6.932 1.00 56.06 177 SER A O 1
ATOM 1416 N N . VAL A 1 178 ? 30.606 58.567 7.726 1.00 51.44 178 VAL A N 1
ATOM 1417 C CA . VAL A 1 178 ? 29.484 58.887 8.608 1.00 51.44 178 VAL A CA 1
ATOM 1418 C C . VAL A 1 178 ? 29.875 58.508 10.031 1.00 51.44 178 VAL A C 1
ATOM 1420 O O . VAL A 1 178 ? 30.402 57.432 10.291 1.00 51.44 178 VAL A O 1
ATOM 1423 N N . SER A 1 179 ? 29.710 59.490 10.909 1.00 47.00 179 SER A N 1
ATOM 1424 C CA . SER A 1 179 ? 30.314 59.650 12.228 1.00 47.00 179 SER A CA 1
ATOM 1425 C C . SER A 1 179 ? 30.212 58.428 13.144 1.00 47.00 179 SER A C 1
ATOM 1427 O O . SER A 1 179 ? 29.192 57.747 13.160 1.00 47.00 179 SER A O 1
ATOM 1429 N N . ALA A 1 180 ? 31.239 58.228 13.978 1.00 56.44 180 ALA A N 1
ATOM 1430 C CA . ALA A 1 180 ? 31.376 57.132 14.947 1.00 56.44 180 ALA A CA 1
ATOM 1431 C C . ALA A 1 180 ? 30.154 56.922 15.862 1.00 56.44 180 ALA A C 1
ATOM 1433 O O . ALA A 1 180 ? 29.872 55.794 16.244 1.00 56.44 180 ALA A O 1
ATOM 1434 N N . ALA A 1 181 ? 29.372 57.972 16.127 1.00 55.41 181 ALA A N 1
ATOM 1435 C CA . ALA A 1 181 ? 28.122 57.846 16.866 1.00 55.41 181 ALA A CA 1
ATOM 1436 C C . ALA A 1 181 ? 27.121 56.917 16.139 1.00 55.41 181 ALA A C 1
ATOM 1438 O O . ALA A 1 181 ? 26.495 56.077 16.770 1.00 55.41 181 ALA A O 1
ATOM 1439 N N . ALA A 1 182 ? 27.051 56.946 14.799 1.00 49.97 182 ALA A N 1
ATOM 1440 C CA . ALA A 1 182 ? 26.155 56.089 14.016 1.00 49.97 182 ALA A CA 1
ATOM 1441 C C . ALA A 1 182 ? 26.527 54.611 13.940 1.00 49.97 182 ALA A C 1
ATOM 1443 O O . ALA A 1 182 ? 25.668 53.782 13.632 1.00 49.97 182 ALA A O 1
ATOM 1444 N N . ALA A 1 183 ? 27.767 54.271 14.277 1.00 52.69 183 ALA A N 1
ATOM 1445 C CA . ALA A 1 183 ? 28.190 52.886 14.401 1.00 52.69 183 ALA A CA 1
ATOM 1446 C C . ALA A 1 183 ? 27.679 52.246 15.705 1.00 52.69 183 ALA A C 1
ATOM 1448 O O . ALA A 1 183 ? 27.367 51.058 15.708 1.00 52.69 183 ALA A O 1
ATOM 1449 N N . GLU A 1 184 ? 27.514 53.021 16.783 1.00 50.56 184 GLU A N 1
ATOM 1450 C CA . GLU A 1 184 ? 27.067 52.489 18.078 1.00 50.56 184 GLU A CA 1
ATOM 1451 C C . GLU A 1 184 ? 25.578 52.114 18.071 1.00 50.56 184 GLU A C 1
ATOM 1453 O O . GLU A 1 184 ? 25.211 51.075 18.618 1.00 50.56 184 GLU A O 1
ATOM 1458 N N . TYR A 1 185 ? 24.721 52.866 17.369 1.00 49.19 185 TYR A N 1
ATOM 1459 C CA . TYR A 1 185 ? 23.310 52.476 17.209 1.00 49.19 185 TYR A CA 1
ATOM 1460 C C . TYR A 1 185 ? 23.091 51.373 16.160 1.00 49.19 185 TYR A C 1
ATOM 1462 O O . TYR A 1 185 ? 22.088 50.671 16.232 1.00 49.19 185 TYR A O 1
ATOM 1470 N N . ALA A 1 186 ? 24.020 51.183 15.215 1.00 49.44 186 ALA A N 1
ATOM 1471 C CA . ALA A 1 186 ? 23.956 50.090 14.238 1.00 49.44 186 ALA A CA 1
ATOM 1472 C C . ALA A 1 186 ? 24.477 48.756 14.807 1.00 49.44 186 ALA A C 1
ATOM 1474 O O . ALA A 1 186 ? 23.978 47.698 14.432 1.00 49.44 186 ALA A O 1
ATOM 1475 N N . ALA A 1 187 ? 25.434 48.799 15.741 1.00 46.38 187 ALA A N 1
ATOM 1476 C CA . ALA A 1 187 ? 25.917 47.619 16.463 1.00 46.38 187 ALA A CA 1
ATOM 1477 C C . ALA A 1 187 ? 24.917 47.111 17.521 1.00 46.38 187 ALA A C 1
ATOM 1479 O O . ALA A 1 187 ? 24.940 45.937 17.881 1.00 46.38 187 ALA A O 1
ATOM 1480 N N . ALA A 1 188 ? 24.008 47.972 17.995 1.00 41.62 188 ALA A N 1
ATOM 1481 C CA . ALA A 1 188 ? 22.945 47.607 18.935 1.00 41.62 188 ALA A CA 1
ATOM 1482 C C . ALA A 1 188 ? 21.709 46.970 18.267 1.00 41.62 188 ALA A C 1
ATOM 1484 O O . ALA A 1 188 ? 20.782 46.549 18.958 1.00 41.62 188 ALA A O 1
ATOM 1485 N N . SER A 1 189 ? 21.683 46.881 16.934 1.00 49.53 189 SER A N 1
ATOM 1486 C CA . SER A 1 189 ? 20.597 46.268 16.167 1.00 49.53 189 SER A CA 1
ATOM 1487 C C . SER A 1 189 ? 21.116 45.218 15.183 1.00 49.53 189 SER A C 1
ATOM 1489 O O . SER A 1 189 ? 20.705 45.194 14.026 1.00 49.53 189 SER A O 1
ATOM 1491 N N . GLU A 1 190 ? 22.018 44.340 15.618 1.00 46.56 190 GLU A N 1
ATOM 1492 C CA . GLU A 1 190 ? 22.138 43.026 14.986 1.00 46.56 190 GLU A CA 1
ATOM 1493 C C . GLU A 1 190 ? 21.258 42.050 15.778 1.00 46.56 190 GLU A C 1
ATOM 1495 O O . GLU A 1 190 ? 21.620 41.664 16.893 1.00 46.56 190 GLU A O 1
ATOM 1500 N N . PRO A 1 191 ? 20.073 41.647 15.273 1.00 41.25 191 PRO A N 1
ATOM 1501 C CA . PRO A 1 191 ? 19.423 40.478 15.831 1.00 41.25 191 PRO A CA 1
ATOM 1502 C C . PRO A 1 191 ? 20.377 39.310 15.600 1.00 41.25 191 PRO A C 1
ATOM 1504 O O . PRO A 1 191 ? 20.729 39.024 14.456 1.00 41.25 191 PRO A O 1
ATOM 1507 N N . LEU A 1 192 ? 20.800 38.669 16.693 1.00 42.12 192 LEU A N 1
ATOM 1508 C CA . LEU A 1 192 ? 21.431 37.352 16.707 1.00 42.12 192 LEU A CA 1
ATOM 1509 C C . LEU A 1 192 ? 20.798 36.510 15.597 1.00 42.12 192 LEU A C 1
ATOM 1511 O O . LEU A 1 192 ? 19.646 36.084 15.730 1.00 42.12 192 LEU A O 1
ATOM 1515 N N . GLN A 1 193 ? 21.520 36.327 14.489 1.00 42.78 193 GLN A N 1
ATOM 1516 C CA . GLN A 1 193 ? 21.115 35.409 13.438 1.00 42.78 193 GLN A CA 1
ATOM 1517 C C . GLN A 1 193 ? 21.117 34.035 14.093 1.00 42.78 193 GLN A C 1
ATOM 1519 O O . GLN A 1 193 ? 22.160 33.405 14.263 1.00 42.78 193 GLN A O 1
ATOM 1524 N N . LYS A 1 194 ? 19.940 33.601 14.556 1.00 46.78 194 LYS A N 1
ATOM 1525 C CA . LYS A 1 194 ? 19.720 32.202 14.900 1.00 46.78 194 LYS A CA 1
ATOM 1526 C C . LYS A 1 194 ? 20.158 31.421 13.662 1.00 46.78 194 LYS A C 1
ATOM 1528 O O . LYS A 1 194 ? 19.739 31.813 12.570 1.00 46.78 194 LYS A O 1
ATOM 1533 N N . PRO A 1 195 ? 21.016 30.396 13.804 1.00 52.97 195 PRO A N 1
ATOM 1534 C CA . PRO A 1 195 ? 21.434 29.606 12.659 1.00 52.97 195 PRO A CA 1
ATOM 1535 C C . PRO A 1 195 ? 20.173 29.176 11.913 1.00 52.97 195 PRO A C 1
ATOM 1537 O O . PRO A 1 195 ? 19.216 28.704 12.537 1.00 52.97 195 PRO A O 1
ATOM 1540 N N . GLY A 1 196 ? 20.145 29.450 10.608 1.00 63.19 196 GLY A N 1
ATOM 1541 C CA . GLY A 1 196 ? 19.027 29.071 9.757 1.00 63.19 196 GLY A CA 1
ATOM 1542 C C . GLY A 1 196 ? 18.740 27.571 9.888 1.00 63.19 196 GLY A C 1
ATOM 1543 O O . GLY A 1 196 ? 19.625 26.810 10.295 1.00 63.19 196 GLY A O 1
ATOM 1544 N N . PRO A 1 197 ? 17.508 27.131 9.591 1.00 70.50 197 PRO A N 1
ATOM 1545 C CA . PRO A 1 197 ? 17.144 25.723 9.680 1.00 70.50 197 PRO A CA 1
ATOM 1546 C C . PRO A 1 197 ? 18.128 24.874 8.861 1.00 70.50 197 PRO A C 1
ATOM 1548 O O . PRO A 1 197 ? 18.199 24.999 7.641 1.00 70.50 197 PRO A O 1
ATOM 1551 N N . VAL A 1 198 ? 18.915 24.025 9.531 1.00 81.50 198 VAL A N 1
ATOM 1552 C CA . VAL A 1 198 ? 19.867 23.134 8.855 1.00 81.50 198 VAL A CA 1
ATOM 1553 C C . VAL A 1 198 ? 19.059 22.140 8.031 1.00 81.50 198 VAL A C 1
ATOM 1555 O O . VAL A 1 198 ? 18.293 21.349 8.587 1.00 81.50 198 VAL A O 1
ATOM 1558 N N . ALA A 1 199 ? 19.200 22.207 6.709 1.00 85.12 199 ALA A N 1
ATOM 1559 C CA . ALA A 1 199 ? 18.482 21.332 5.798 1.00 85.12 199 ALA A CA 1
ATOM 1560 C C . ALA A 1 199 ? 18.917 19.873 5.985 1.00 85.12 199 ALA A C 1
ATOM 1562 O O . ALA A 1 199 ? 20.060 19.574 6.333 1.00 85.12 199 ALA A O 1
ATOM 1563 N N . ILE A 1 200 ? 17.992 18.957 5.747 1.00 86.25 200 ILE A N 1
ATOM 1564 C CA . ILE A 1 200 ? 18.172 17.522 5.923 1.00 86.25 200 ILE A CA 1
ATOM 1565 C C . ILE A 1 200 ? 18.269 16.841 4.562 1.00 86.25 200 ILE A C 1
ATOM 1567 O O . ILE A 1 200 ? 17.578 17.214 3.614 1.00 86.25 200 ILE A O 1
ATOM 1571 N N . TYR A 1 201 ? 19.084 15.789 4.474 1.00 82.06 201 TYR A N 1
ATOM 1572 C CA . TYR A 1 201 ? 19.039 14.874 3.345 1.00 82.06 201 TYR A CA 1
ATOM 1573 C C . TYR A 1 201 ? 17.754 14.030 3.386 1.00 82.06 201 TYR A C 1
ATOM 1575 O O . TYR A 1 201 ? 17.579 13.155 4.240 1.00 82.06 201 TYR A O 1
ATOM 1583 N N . GLY A 1 202 ? 16.848 14.302 2.446 1.00 85.75 202 GLY A N 1
ATOM 1584 C CA . GLY A 1 202 ? 15.515 13.703 2.383 1.00 85.75 202 GLY A CA 1
ATOM 1585 C C . GLY A 1 202 ? 14.453 14.545 3.093 1.00 85.75 202 GLY A C 1
ATOM 1586 O O . GLY A 1 202 ? 14.624 15.737 3.325 1.00 85.75 202 GLY A O 1
ATOM 1587 N N . SER A 1 203 ? 13.324 13.921 3.421 1.00 87.25 203 SER A N 1
ATOM 1588 C CA . SER A 1 203 ? 12.239 14.559 4.167 1.00 87.25 203 SER A CA 1
ATOM 1589 C C . SER A 1 203 ? 11.658 13.594 5.185 1.00 87.25 203 SER A C 1
ATOM 1591 O O . SER A 1 203 ? 11.547 12.402 4.897 1.00 87.25 203 SER A O 1
ATOM 1593 N N . VAL A 1 204 ? 11.239 14.101 6.341 1.00 90.88 204 VAL A N 1
ATOM 1594 C CA . VAL A 1 204 ? 10.361 13.357 7.250 1.00 90.88 204 VAL A CA 1
ATOM 1595 C C . VAL A 1 204 ? 8.927 13.667 6.840 1.00 90.88 204 VAL A C 1
ATOM 1597 O O . VAL A 1 204 ? 8.465 14.800 6.978 1.00 90.88 204 VAL A O 1
ATOM 1600 N N . SER A 1 205 ? 8.255 12.680 6.257 1.00 91.62 205 SER A N 1
ATOM 1601 C CA . SER A 1 205 ? 6.878 12.811 5.775 1.00 91.62 205 SER A CA 1
ATOM 1602 C C . SER A 1 205 ? 5.857 12.443 6.852 1.00 91.62 205 SER A C 1
ATOM 1604 O O . SER A 1 205 ? 6.168 11.713 7.795 1.00 91.62 205 SER A O 1
ATOM 1606 N N . THR A 1 206 ? 4.603 12.871 6.687 1.00 92.81 206 THR A N 1
ATOM 1607 C CA . THR A 1 206 ? 3.481 12.401 7.524 1.00 92.81 206 THR A CA 1
ATOM 1608 C C . THR A 1 206 ? 3.345 10.875 7.539 1.00 92.81 206 THR A C 1
ATOM 1610 O O . THR A 1 206 ? 2.967 10.310 8.563 1.00 92.81 206 THR A O 1
ATOM 1613 N N . ALA A 1 207 ? 3.720 10.186 6.455 1.00 92.31 207 ALA A N 1
ATOM 1614 C CA . ALA A 1 207 ? 3.751 8.724 6.398 1.00 92.31 207 ALA A CA 1
ATOM 1615 C C . ALA A 1 207 ? 4.829 8.121 7.317 1.00 92.31 207 ALA A C 1
ATOM 1617 O O . ALA A 1 207 ? 4.547 7.154 8.027 1.00 92.31 207 ALA A O 1
ATOM 1618 N N . ASP A 1 208 ? 6.026 8.716 7.360 1.00 92.31 208 ASP A N 1
ATOM 1619 C CA . ASP A 1 208 ? 7.100 8.290 8.271 1.00 92.31 208 ASP A CA 1
ATOM 1620 C C . ASP A 1 208 ? 6.699 8.517 9.733 1.00 92.31 208 ASP A C 1
ATOM 1622 O O . ASP A 1 208 ? 6.934 7.670 10.598 1.00 92.31 208 ASP A O 1
ATOM 1626 N N . ILE A 1 209 ? 6.037 9.648 10.003 1.00 92.50 209 ILE A N 1
ATOM 1627 C CA . ILE A 1 209 ? 5.512 9.976 11.330 1.00 92.50 209 ILE A CA 1
ATOM 1628 C C . ILE A 1 209 ? 4.431 8.966 11.736 1.00 92.50 209 ILE A C 1
ATOM 1630 O O . ILE A 1 209 ? 4.490 8.425 12.840 1.00 92.50 209 ILE A O 1
ATOM 1634 N N . ALA A 1 210 ? 3.489 8.644 10.845 1.00 93.12 210 ALA A N 1
ATOM 1635 C CA . ALA A 1 210 ? 2.455 7.642 11.100 1.00 93.12 210 ALA A CA 1
ATOM 1636 C C . ALA A 1 210 ? 3.049 6.251 11.365 1.00 93.12 210 ALA A C 1
ATOM 1638 O O . ALA A 1 210 ? 2.571 5.541 12.249 1.00 93.12 210 ALA A O 1
ATOM 1639 N N . ALA A 1 211 ? 4.089 5.859 10.625 1.00 92.81 211 ALA A N 1
ATOM 1640 C CA . ALA A 1 211 ? 4.768 4.581 10.819 1.00 92.81 211 ALA A CA 1
ATOM 1641 C C . ALA A 1 211 ? 5.454 4.498 12.192 1.00 92.81 211 ALA A C 1
ATOM 1643 O O . ALA A 1 211 ? 5.302 3.493 12.885 1.00 92.81 211 ALA A O 1
ATOM 1644 N N . ASN A 1 212 ? 6.140 5.564 12.616 1.00 93.06 212 ASN A N 1
ATOM 1645 C CA . ASN A 1 212 ? 6.780 5.624 13.933 1.00 93.06 212 ASN A CA 1
ATOM 1646 C C . ASN A 1 212 ? 5.736 5.576 15.067 1.00 93.06 212 ASN A C 1
ATOM 1648 O O . ASN A 1 212 ? 5.832 4.759 15.978 1.00 93.06 212 ASN A O 1
ATOM 1652 N N . ILE A 1 213 ? 4.663 6.365 14.956 1.00 93.00 213 ILE A N 1
ATOM 1653 C CA . ILE A 1 213 ? 3.545 6.350 15.914 1.00 93.00 213 ILE A CA 1
ATOM 1654 C C . ILE A 1 213 ? 2.922 4.949 16.014 1.00 93.00 213 ILE A C 1
ATOM 1656 O O . ILE A 1 213 ? 2.676 4.467 17.117 1.00 93.00 213 ILE A O 1
ATOM 1660 N N . LYS A 1 214 ? 2.706 4.259 14.886 1.00 92.31 214 LYS A N 1
ATOM 1661 C CA . LYS A 1 214 ? 2.214 2.871 14.884 1.00 92.31 214 LYS A CA 1
ATOM 1662 C C . LYS A 1 214 ? 3.171 1.908 15.570 1.00 92.31 214 LYS A C 1
ATOM 1664 O O . LYS A 1 214 ? 2.705 1.030 16.285 1.00 92.31 214 LYS A O 1
ATOM 1669 N N . ALA A 1 215 ? 4.477 2.059 15.363 1.00 91.75 215 ALA A N 1
ATOM 1670 C CA . ALA A 1 215 ? 5.474 1.215 16.012 1.00 91.75 215 ALA A CA 1
ATOM 1671 C C . ALA A 1 215 ? 5.437 1.373 17.540 1.00 91.75 215 ALA A C 1
ATOM 1673 O O . ALA A 1 215 ? 5.475 0.372 18.251 1.00 91.75 215 ALA A O 1
ATOM 1674 N N . VAL A 1 216 ? 5.272 2.604 18.038 1.00 91.75 216 VAL A N 1
ATOM 1675 C CA . VAL A 1 216 ? 5.090 2.871 19.475 1.00 91.75 216 VAL A CA 1
ATOM 1676 C C . VAL A 1 216 ? 3.787 2.251 19.986 1.00 91.75 216 VAL A C 1
ATOM 1678 O O . VAL A 1 216 ? 3.788 1.550 20.991 1.00 91.75 216 VAL A O 1
ATOM 1681 N N . LEU A 1 217 ? 2.673 2.448 19.275 1.00 90.44 217 LEU A N 1
ATOM 1682 C CA . LEU A 1 217 ? 1.369 1.912 19.684 1.00 90.44 217 LEU A CA 1
ATOM 1683 C C . LEU A 1 217 ? 1.291 0.383 19.617 1.00 90.44 217 LEU A C 1
ATOM 1685 O O . LEU A 1 217 ? 0.514 -0.213 20.357 1.00 90.44 217 LEU A O 1
ATOM 1689 N N . ALA A 1 218 ? 2.085 -0.257 18.757 1.00 90.62 218 ALA A N 1
ATOM 1690 C CA . ALA A 1 218 ? 2.148 -1.710 18.640 1.00 90.62 218 ALA A CA 1
ATOM 1691 C C . ALA A 1 218 ? 2.752 -2.395 19.878 1.00 90.62 218 ALA A C 1
ATOM 1693 O O . ALA A 1 218 ? 2.578 -3.602 20.037 1.00 90.62 218 ALA A O 1
ATOM 1694 N N . MET A 1 219 ? 3.433 -1.647 20.755 1.00 88.50 219 MET A N 1
ATOM 1695 C CA . MET A 1 219 ? 3.938 -2.169 22.029 1.00 88.50 219 MET A CA 1
ATOM 1696 C C . MET A 1 219 ? 2.799 -2.552 22.987 1.00 88.50 219 MET A C 1
ATOM 1698 O O . MET A 1 219 ? 2.981 -3.436 23.823 1.00 88.50 219 MET A O 1
ATOM 1702 N N . ASP A 1 220 ? 1.619 -1.946 22.825 1.00 88.44 220 ASP A N 1
ATOM 1703 C CA . ASP A 1 220 ? 0.441 -2.189 23.653 1.00 88.44 220 ASP A CA 1
ATOM 1704 C C . ASP A 1 220 ? -0.688 -2.863 22.864 1.00 88.44 220 ASP A C 1
ATOM 1706 O O . ASP A 1 220 ? -1.026 -2.485 21.740 1.00 88.44 220 ASP A O 1
ATOM 1710 N N . GLY A 1 221 ? -1.358 -3.836 23.489 1.00 86.12 221 GLY A N 1
ATOM 1711 C CA . GLY A 1 221 ? -2.426 -4.607 22.839 1.00 86.12 221 GLY A CA 1
ATOM 1712 C C . GLY A 1 221 ? -3.664 -3.784 22.452 1.00 86.12 221 GLY A C 1
ATOM 1713 O O . GLY A 1 221 ? -4.351 -4.121 21.486 1.00 86.12 221 GLY A O 1
ATOM 1714 N N . GLU A 1 222 ? -3.957 -2.699 23.181 1.00 85.00 222 GLU A N 1
ATOM 1715 C CA . GLU A 1 222 ? -5.014 -1.743 22.812 1.00 85.00 222 GLU A CA 1
ATOM 1716 C C . GLU A 1 222 ? -4.525 -0.732 21.763 1.00 85.00 222 GLU A C 1
ATOM 1718 O O . GLU A 1 222 ? -5.285 -0.376 20.863 1.00 85.00 222 GLU A O 1
ATOM 1723 N N . GLY A 1 223 ? -3.256 -0.315 21.831 1.00 85.38 223 GLY A N 1
ATOM 1724 C CA . GLY A 1 223 ? -2.646 0.620 20.883 1.00 85.38 223 GLY A CA 1
ATOM 1725 C C . GLY A 1 223 ? -2.571 0.057 19.465 1.00 85.38 223 GLY A C 1
ATOM 1726 O O . GLY A 1 223 ? -2.918 0.752 18.511 1.00 85.38 223 GLY A O 1
ATOM 1727 N N . ALA A 1 224 ? -2.247 -1.231 19.327 1.00 86.88 224 ALA A N 1
ATOM 1728 C CA . ALA A 1 224 ? -2.190 -1.928 18.040 1.00 86.88 224 ALA A CA 1
ATOM 1729 C C . ALA A 1 224 ? -3.521 -1.911 17.259 1.00 86.88 224 ALA A C 1
ATOM 1731 O O . ALA A 1 224 ? -3.536 -2.087 16.042 1.00 86.88 224 ALA A O 1
ATOM 1732 N N . ARG A 1 225 ? -4.651 -1.691 17.945 1.00 86.56 225 ARG A N 1
ATOM 1733 C CA . ARG A 1 225 ? -5.987 -1.624 17.331 1.00 86.56 225 ARG A CA 1
ATOM 1734 C C . ARG A 1 225 ? -6.335 -0.232 16.799 1.00 86.56 225 ARG A C 1
ATOM 1736 O O . ARG A 1 225 ? -7.359 -0.078 16.133 1.00 86.56 225 ARG A O 1
ATOM 1743 N N . VAL A 1 226 ? -5.536 0.789 17.112 1.00 88.12 226 VAL A N 1
ATOM 1744 C CA . VAL A 1 226 ? -5.766 2.156 16.637 1.00 88.12 226 VAL A CA 1
ATOM 1745 C C . VAL A 1 226 ? -5.317 2.260 15.179 1.00 88.12 226 VAL A C 1
ATOM 1747 O O . VAL A 1 226 ? -4.138 2.135 14.853 1.00 88.12 226 VAL A O 1
ATOM 1750 N N . VAL A 1 227 ? -6.270 2.515 14.282 1.00 87.75 227 VAL A N 1
ATOM 1751 C CA . VAL A 1 227 ? -5.993 2.727 12.858 1.00 87.75 227 VAL A CA 1
ATOM 1752 C C . VAL A 1 227 ? -5.633 4.193 12.638 1.00 87.75 227 VAL A C 1
ATOM 1754 O O . VAL A 1 227 ? -6.479 5.066 12.805 1.00 87.75 227 VAL A O 1
ATOM 1757 N N . LEU A 1 228 ? -4.382 4.446 12.254 1.00 88.31 228 LEU A N 1
ATOM 1758 C CA . LEU A 1 228 ? -3.881 5.773 11.889 1.00 88.31 228 LEU A CA 1
ATOM 1759 C C . LEU A 1 228 ? -3.392 5.785 10.443 1.00 88.31 228 LEU A C 1
ATOM 1761 O O . LEU A 1 228 ? -2.661 4.882 10.023 1.00 88.31 228 LEU A O 1
ATOM 1765 N N . GLY A 1 229 ? -3.763 6.804 9.683 1.00 89.88 229 GLY A N 1
ATOM 1766 C CA . GLY A 1 229 ? -3.227 7.068 8.351 1.00 89.88 229 GLY A CA 1
ATOM 1767 C C . GLY A 1 229 ? -2.342 8.319 8.308 1.00 89.88 229 GLY A C 1
ATOM 1768 O O . GLY A 1 229 ? -2.303 9.083 9.274 1.00 89.88 229 GLY A O 1
ATOM 1769 N N . PRO A 1 230 ? -1.616 8.557 7.201 1.00 89.31 230 PRO A N 1
ATOM 1770 C CA . PRO A 1 230 ? -0.943 9.837 6.974 1.00 89.31 230 PRO A CA 1
ATOM 1771 C C . PRO A 1 230 ? -1.931 11.016 6.935 1.00 89.31 230 PRO A C 1
ATOM 1773 O O . PRO A 1 230 ? -1.552 12.126 7.290 1.00 89.31 230 PRO A O 1
ATOM 1776 N N . GLU A 1 231 ? -3.196 10.782 6.563 1.00 89.56 231 GLU A N 1
ATOM 1777 C CA . GLU A 1 231 ? -4.252 11.804 6.524 1.00 89.56 231 GLU A CA 1
ATOM 1778 C C . GLU A 1 231 ? -4.691 12.311 7.908 1.00 89.56 231 GLU A C 1
ATOM 1780 O O . GLU A 1 231 ? -5.297 13.377 8.024 1.00 89.56 231 GLU A O 1
ATOM 1785 N N . ASP A 1 232 ? -4.390 11.549 8.958 1.00 89.19 232 ASP A N 1
ATOM 1786 C CA . ASP A 1 232 ? -4.766 11.855 10.338 1.00 89.19 232 ASP A CA 1
ATOM 1787 C C . ASP A 1 232 ? -3.737 12.780 11.022 1.00 89.19 232 ASP A C 1
ATOM 1789 O O . ASP A 1 232 ? -3.932 13.203 12.166 1.00 89.19 232 ASP A O 1
ATOM 1793 N N . ILE A 1 233 ? -2.630 13.104 10.343 1.00 91.00 233 ILE A N 1
ATOM 1794 C CA . ILE A 1 233 ? -1.502 13.864 10.888 1.00 91.00 233 ILE A CA 1
ATOM 1795 C C . ILE A 1 233 ? -1.357 15.179 10.130 1.00 91.00 233 ILE A C 1
ATOM 1797 O O . ILE A 1 233 ? -1.172 15.200 8.919 1.00 91.00 233 ILE A O 1
ATOM 1801 N N . THR A 1 234 ? -1.376 16.285 10.868 1.00 90.06 234 THR A N 1
ATOM 1802 C CA . THR A 1 234 ? -1.153 17.632 10.326 1.00 90.06 234 THR A CA 1
ATOM 1803 C C . THR A 1 234 ? 0.031 18.289 11.019 1.00 90.06 234 THR A C 1
ATOM 1805 O O . THR A 1 234 ? 0.088 18.309 12.252 1.00 90.06 234 THR A O 1
ATOM 1808 N N . ILE A 1 235 ? 0.965 18.833 10.243 1.00 88.62 235 ILE A N 1
ATOM 1809 C CA . ILE A 1 235 ? 2.125 19.567 10.756 1.00 88.62 235 ILE A CA 1
ATOM 1810 C C . ILE A 1 235 ? 1.690 21.021 10.988 1.00 88.62 235 ILE A C 1
ATOM 1812 O O . ILE A 1 235 ? 1.179 21.673 10.084 1.00 88.62 235 ILE A O 1
ATOM 1816 N N . VAL A 1 236 ? 1.822 21.514 12.222 1.00 82.62 236 VAL A N 1
ATOM 1817 C CA . VAL A 1 236 ? 1.327 22.844 12.643 1.00 82.62 236 VAL A CA 1
ATOM 1818 C C . VAL A 1 236 ? 2.453 23.887 12.659 1.00 82.62 236 VAL A C 1
ATOM 1820 O O . VAL A 1 236 ? 2.214 25.072 12.878 1.00 82.62 236 VAL A O 1
ATOM 1823 N N . SER A 1 237 ? 3.702 23.476 12.441 1.00 62.34 237 SER A N 1
ATOM 1824 C CA . SER A 1 237 ? 4.864 24.337 12.651 1.00 62.34 237 SER A CA 1
ATOM 1825 C C . SER A 1 237 ? 4.873 25.589 11.766 1.00 62.34 237 SER A C 1
ATOM 1827 O O . SER A 1 237 ? 5.017 25.505 10.552 1.00 62.34 237 SER A O 1
ATOM 1829 N N . ALA A 1 238 ? 4.880 26.755 12.416 1.00 53.09 238 ALA A N 1
ATOM 1830 C CA . ALA A 1 238 ? 5.014 28.090 11.823 1.00 53.09 238 ALA A CA 1
ATOM 1831 C C . ALA A 1 238 ? 6.428 28.430 11.288 1.00 53.09 238 ALA A C 1
ATOM 1833 O O . ALA A 1 238 ? 6.714 29.591 11.025 1.00 53.09 238 ALA A O 1
ATOM 1834 N N . LYS A 1 239 ? 7.333 27.444 11.196 1.00 53.25 239 LYS A N 1
ATOM 1835 C CA . LYS A 1 239 ? 8.720 27.604 10.706 1.00 53.25 239 LYS A CA 1
ATOM 1836 C C . LYS A 1 239 ? 8.946 26.972 9.331 1.00 53.25 239 LYS A C 1
ATOM 1838 O O . LYS A 1 239 ? 10.085 26.830 8.900 1.00 53.25 239 LYS A O 1
ATOM 1843 N N . GLN A 1 240 ? 7.876 26.516 8.688 1.00 52.03 240 GLN A N 1
ATOM 1844 C CA . GLN A 1 240 ? 7.933 26.118 7.295 1.00 52.03 240 GLN A CA 1
ATOM 1845 C C . GLN A 1 240 ? 7.819 27.407 6.485 1.00 52.03 240 GLN A C 1
ATOM 1847 O O . GLN A 1 240 ? 6.716 27.843 6.167 1.00 52.03 240 GLN A O 1
ATOM 1852 N N . ASP A 1 241 ? 8.963 28.065 6.283 1.00 45.34 241 ASP A N 1
ATOM 1853 C CA . ASP A 1 241 ? 9.052 29.204 5.381 1.00 45.34 241 ASP A CA 1
ATOM 1854 C C . ASP A 1 241 ? 8.482 28.787 4.021 1.00 45.34 241 ASP A C 1
ATOM 1856 O O . ASP A 1 241 ? 8.690 27.670 3.539 1.00 45.34 241 ASP A O 1
ATOM 1860 N N . GLU A 1 242 ? 7.670 29.688 3.491 1.00 50.31 242 GLU A N 1
ATOM 1861 C CA . GLU A 1 242 ? 6.870 29.581 2.286 1.00 50.31 242 GLU A CA 1
ATOM 1862 C C . GLU A 1 242 ? 7.745 29.262 1.067 1.00 50.31 242 GLU A C 1
ATOM 1864 O O . GLU A 1 242 ? 8.193 30.165 0.378 1.00 50.31 242 GLU A O 1
ATOM 1869 N N . ASP A 1 243 ? 7.982 27.985 0.777 1.00 46.19 243 ASP A N 1
ATOM 1870 C CA . ASP A 1 243 ? 8.424 27.567 -0.551 1.00 46.19 243 ASP A CA 1
ATOM 1871 C C . ASP A 1 243 ? 7.948 26.137 -0.849 1.00 46.19 243 ASP A C 1
ATOM 1873 O O . ASP A 1 243 ? 8.186 25.181 -0.105 1.00 46.19 243 ASP A O 1
ATOM 1877 N N . ASP A 1 244 ? 7.233 26.027 -1.968 1.00 45.19 244 ASP A N 1
ATOM 1878 C CA . ASP A 1 244 ? 6.852 24.800 -2.668 1.00 45.19 244 ASP A CA 1
ATOM 1879 C C . ASP A 1 244 ? 5.887 23.831 -1.964 1.00 45.19 244 ASP A C 1
ATOM 1881 O O . ASP A 1 244 ? 6.277 22.723 -1.618 1.00 45.19 244 ASP A O 1
ATOM 1885 N N . GLY A 1 245 ? 4.603 24.193 -1.838 1.00 51.34 245 GLY A N 1
ATOM 1886 C CA . GLY A 1 245 ? 3.434 23.289 -1.986 1.00 51.34 245 GLY A CA 1
ATOM 1887 C C . GLY A 1 245 ? 3.353 21.952 -1.212 1.00 51.34 245 GLY A C 1
ATOM 1888 O O . GLY A 1 245 ? 2.411 21.194 -1.432 1.00 51.34 245 GLY A O 1
ATOM 1889 N N . GLU A 1 246 ? 4.290 21.641 -0.319 1.00 60.62 246 GLU A N 1
ATOM 1890 C CA . GLU A 1 246 ? 4.458 20.359 0.371 1.00 60.62 246 GLU A CA 1
ATOM 1891 C C . GLU A 1 246 ? 4.407 20.582 1.891 1.00 60.62 246 GLU A C 1
ATOM 1893 O O . GLU A 1 246 ? 5.374 20.339 2.614 1.00 60.62 246 GLU A O 1
ATOM 1898 N N . ALA A 1 247 ? 3.257 21.033 2.395 1.00 67.88 247 ALA A N 1
ATOM 1899 C CA . ALA A 1 247 ? 3.010 21.229 3.832 1.00 67.88 247 ALA A CA 1
ATOM 1900 C C . ALA A 1 247 ? 3.100 19.926 4.668 1.00 67.88 247 ALA A C 1
ATOM 1902 O O . ALA A 1 247 ? 3.109 19.965 5.895 1.00 67.88 247 ALA A O 1
ATOM 1903 N N . ASP A 1 248 ? 3.206 18.766 4.012 1.00 80.25 248 ASP A N 1
ATOM 1904 C CA . ASP A 1 248 ? 3.202 17.439 4.642 1.00 80.25 248 ASP A CA 1
ATOM 1905 C C . ASP A 1 248 ? 4.611 16.880 4.932 1.00 80.25 248 ASP A C 1
ATOM 1907 O O . ASP A 1 248 ? 4.759 15.714 5.320 1.00 80.25 248 ASP A O 1
ATOM 1911 N N . ARG A 1 249 ? 5.674 17.663 4.698 1.00 86.00 249 ARG A N 1
ATOM 1912 C CA . ARG A 1 249 ? 7.064 17.187 4.775 1.00 86.00 249 ARG A CA 1
ATOM 1913 C C . ARG A 1 249 ? 7.982 18.143 5.527 1.00 86.00 249 ARG A C 1
ATOM 1915 O O . ARG A 1 249 ? 8.075 19.321 5.206 1.00 86.00 249 ARG A O 1
ATOM 1922 N N . ILE A 1 250 ? 8.757 17.590 6.458 1.00 87.62 250 ILE A N 1
ATOM 1923 C CA . ILE A 1 250 ? 9.792 18.302 7.213 1.00 87.62 250 ILE A CA 1
ATOM 1924 C C . ILE A 1 250 ? 11.144 18.099 6.518 1.00 87.62 250 ILE A C 1
ATOM 1926 O O . ILE A 1 250 ? 11.598 16.963 6.358 1.00 87.62 250 ILE A O 1
ATOM 1930 N N . LYS A 1 251 ? 11.790 19.199 6.115 1.00 89.12 251 LYS A N 1
ATOM 1931 C CA . LYS A 1 251 ? 13.088 19.214 5.404 1.00 89.12 251 LYS A CA 1
ATOM 1932 C C . LYS A 1 251 ? 14.241 19.789 6.238 1.00 89.12 251 LYS A C 1
ATOM 1934 O O . LYS A 1 251 ? 15.351 19.904 5.734 1.00 89.12 251 LYS A O 1
ATOM 1939 N N . ALA A 1 252 ? 13.995 20.158 7.493 1.00 87.56 252 ALA A N 1
ATOM 1940 C CA . ALA A 1 252 ? 14.962 20.846 8.343 1.00 87.56 252 ALA A CA 1
ATOM 1941 C C . ALA A 1 252 ? 15.093 20.197 9.722 1.00 87.56 252 ALA A C 1
ATOM 1943 O O . ALA A 1 252 ? 14.143 19.592 10.219 1.00 87.56 252 ALA A O 1
ATOM 1944 N N . LEU A 1 253 ? 16.270 20.337 10.335 1.00 87.44 253 LEU A N 1
ATOM 1945 C CA . LEU A 1 253 ? 16.512 19.939 11.720 1.00 87.44 253 LEU A CA 1
ATOM 1946 C C . LEU A 1 253 ? 15.794 20.887 12.682 1.00 87.44 253 LEU A C 1
ATOM 1948 O O . LEU A 1 253 ? 15.729 22.098 12.455 1.00 87.44 253 LEU A O 1
ATOM 1952 N N . GLY A 1 254 ? 15.290 20.333 13.782 1.00 87.81 254 GLY A N 1
ATOM 1953 C CA . GLY A 1 254 ? 14.622 21.104 14.824 1.00 87.81 254 GLY A CA 1
ATOM 1954 C C . GLY A 1 254 ? 13.396 20.419 15.409 1.00 87.81 254 GLY A C 1
ATOM 1955 O O . GLY A 1 254 ? 13.130 19.244 15.162 1.00 87.81 254 GLY A O 1
ATOM 1956 N N . ASP A 1 255 ? 12.661 21.195 16.200 1.00 90.06 255 ASP A N 1
ATOM 1957 C CA . ASP A 1 255 ? 11.436 20.771 16.866 1.00 90.06 255 ASP A CA 1
ATOM 1958 C C . ASP A 1 255 ? 10.212 21.298 16.099 1.00 90.06 255 ASP A C 1
ATOM 1960 O O . ASP A 1 255 ? 10.060 22.510 15.896 1.00 90.06 255 ASP A O 1
ATOM 1964 N N . PHE A 1 256 ? 9.329 20.383 15.704 1.00 90.06 256 PHE A N 1
ATOM 1965 C CA . PHE A 1 256 ? 8.120 20.636 14.923 1.00 90.06 256 PHE A CA 1
ATOM 1966 C C . PHE A 1 256 ? 6.891 20.158 15.697 1.00 90.06 256 PHE A C 1
ATOM 1968 O O . PHE A 1 256 ? 6.847 19.029 16.176 1.00 90.06 256 PHE A O 1
ATOM 1975 N N . GLU A 1 257 ? 5.871 21.005 15.831 1.00 91.38 257 GLU A N 1
ATOM 1976 C CA . GLU A 1 257 ? 4.607 20.606 16.458 1.00 91.38 257 GLU A CA 1
ATOM 1977 C C . GLU A 1 257 ? 3.717 19.905 15.427 1.00 91.38 257 GLU A C 1
ATOM 1979 O O . GLU A 1 257 ? 3.445 20.440 14.347 1.00 91.38 257 GLU A O 1
ATOM 1984 N N . ILE A 1 258 ? 3.246 18.711 15.775 1.00 91.69 258 ILE A N 1
ATOM 1985 C CA . ILE A 1 258 ? 2.282 17.941 14.996 1.00 91.69 258 ILE A CA 1
ATOM 1986 C C . ILE A 1 258 ? 0.970 17.812 15.758 1.00 91.69 258 ILE A C 1
ATOM 1988 O O . ILE A 1 258 ? 0.921 17.749 16.990 1.00 91.69 258 ILE A O 1
ATOM 1992 N N . LYS A 1 259 ? -0.111 17.722 14.998 1.00 91.12 259 LYS A N 1
ATOM 1993 C CA . LYS A 1 259 ? -1.455 17.471 15.494 1.00 91.12 259 LYS A CA 1
ATOM 1994 C C . LYS A 1 259 ? -1.961 16.175 14.874 1.00 91.12 259 LYS A C 1
ATOM 1996 O O . LYS A 1 259 ? -2.079 16.084 13.655 1.00 91.12 259 LYS A O 1
ATOM 2001 N N . VAL A 1 260 ? -2.249 15.196 15.725 1.00 90.94 260 VAL A N 1
ATOM 2002 C CA . VAL A 1 260 ? -2.727 13.857 15.358 1.00 90.94 260 VAL A CA 1
ATOM 2003 C C . VAL A 1 260 ? -4.213 13.768 15.692 1.00 90.94 260 VAL A C 1
ATOM 2005 O O . VAL A 1 260 ? -4.597 14.009 16.837 1.00 90.94 260 VAL A O 1
ATOM 2008 N N . ARG A 1 261 ? -5.062 13.452 14.714 1.00 90.38 261 ARG A N 1
ATOM 2009 C CA . ARG A 1 261 ? -6.522 13.380 14.867 1.00 90.38 261 ARG A CA 1
ATOM 2010 C C . ARG A 1 261 ? -7.039 12.033 14.383 1.00 90.38 261 ARG A C 1
ATOM 2012 O O . ARG A 1 261 ? -6.951 11.734 13.205 1.00 90.38 261 ARG A O 1
ATOM 2019 N N . VAL A 1 262 ? -7.696 11.286 15.264 1.00 88.12 262 VAL A N 1
ATOM 2020 C CA . VAL A 1 262 ? -8.425 10.068 14.876 1.00 88.12 262 VAL A CA 1
ATOM 2021 C C . VAL A 1 262 ? -9.798 10.439 14.316 1.00 88.12 262 VAL A C 1
ATOM 2023 O O . VAL A 1 262 ? -10.432 11.393 14.778 1.00 88.12 262 VAL A O 1
ATOM 2026 N N . LYS A 1 263 ? -10.295 9.675 13.339 1.00 82.44 263 LYS A N 1
ATOM 2027 C CA . LYS A 1 263 ? -11.644 9.840 12.773 1.00 82.44 263 LYS A CA 1
ATOM 2028 C C . LYS A 1 263 ? -12.703 9.767 13.885 1.00 82.44 263 LYS A C 1
ATOM 2030 O O . LYS A 1 263 ? -12.889 8.729 14.509 1.00 82.44 263 LYS A O 1
ATOM 2035 N N . GLY A 1 264 ? -13.383 10.889 14.135 1.00 78.75 264 GLY A N 1
ATOM 2036 C CA . GLY A 1 264 ? -14.410 11.020 15.178 1.00 78.75 264 GLY A CA 1
ATOM 2037 C C . GLY A 1 264 ? -13.889 11.309 16.592 1.00 78.75 264 GLY A C 1
ATOM 2038 O O . GLY A 1 264 ? -14.687 11.302 17.526 1.00 78.75 264 GLY A O 1
ATOM 2039 N N . GLY A 1 265 ? -12.585 11.551 16.763 1.00 80.00 265 GLY A N 1
ATOM 2040 C CA . GLY A 1 265 ? -11.960 11.889 18.043 1.00 80.00 265 GLY A CA 1
ATOM 2041 C C . GLY A 1 265 ? -11.386 13.309 18.095 1.00 80.00 265 GLY A C 1
ATOM 2042 O O . GLY A 1 265 ? -11.311 14.030 17.095 1.00 80.00 265 GLY A O 1
ATOM 2043 N N . GLU A 1 266 ? -10.957 13.704 19.290 1.00 85.38 266 GLU A N 1
ATOM 2044 C CA . GLU A 1 266 ? -10.180 14.919 19.529 1.00 85.38 266 GLU A CA 1
ATOM 2045 C C . GLU A 1 266 ? -8.752 14.823 18.969 1.00 85.38 266 GLU A C 1
ATOM 2047 O O . GLU A 1 266 ? -8.239 13.748 18.652 1.00 85.38 266 GLU A O 1
ATOM 2052 N N . ALA A 1 267 ? -8.105 15.978 18.812 1.00 88.00 267 ALA A N 1
ATOM 2053 C CA . ALA A 1 267 ? -6.768 16.058 18.245 1.00 88.00 267 ALA A CA 1
ATOM 2054 C C . ALA A 1 267 ? -5.702 16.204 19.338 1.00 88.00 267 ALA A C 1
ATOM 2056 O O . ALA A 1 267 ? -5.740 17.157 20.117 1.00 88.00 267 ALA A O 1
ATOM 2057 N N . VAL A 1 268 ? -4.722 15.304 19.341 1.00 90.56 268 VAL A N 1
ATOM 2058 C CA . VAL A 1 268 ? -3.603 15.279 20.290 1.00 90.56 268 VAL A CA 1
ATOM 2059 C C . VAL A 1 268 ? -2.397 15.990 19.675 1.00 90.56 268 VAL A C 1
ATOM 2061 O O . VAL A 1 268 ? -2.043 15.744 18.521 1.00 90.56 268 VAL A O 1
ATOM 2064 N N . ARG A 1 269 ? -1.761 16.884 20.437 1.00 92.12 269 ARG A N 1
ATOM 2065 C CA . ARG A 1 269 ? -0.556 17.615 20.015 1.00 92.12 269 ARG A CA 1
ATOM 2066 C C . ARG A 1 269 ? 0.693 16.908 20.512 1.00 92.12 269 ARG A C 1
ATOM 2068 O O . ARG A 1 269 ? 0.742 16.531 21.682 1.00 92.12 269 ARG A O 1
ATOM 2075 N N . ARG A 1 270 ? 1.687 16.744 19.643 1.00 92.38 270 ARG A N 1
ATOM 2076 C CA . ARG A 1 270 ? 2.991 16.144 19.966 1.00 92.38 270 ARG A CA 1
ATOM 2077 C C . ARG A 1 270 ? 4.107 16.917 19.285 1.00 92.38 270 ARG A C 1
ATOM 2079 O O . ARG A 1 270 ? 3.874 17.572 18.273 1.00 92.38 270 ARG A O 1
ATOM 2086 N N . THR A 1 271 ? 5.314 16.815 19.825 1.00 92.31 271 THR A N 1
ATOM 2087 C CA . THR A 1 271 ? 6.494 17.435 19.221 1.00 92.31 271 THR A CA 1
ATOM 2088 C C . THR A 1 271 ? 7.320 16.374 18.510 1.00 92.31 271 THR A C 1
ATOM 2090 O O . THR A 1 271 ? 7.677 15.358 19.097 1.00 92.31 271 THR A O 1
ATOM 2093 N N . VAL A 1 272 ? 7.635 16.614 17.245 1.00 92.88 272 VAL A N 1
ATOM 2094 C CA . VAL A 1 272 ? 8.587 15.839 16.453 1.00 92.88 272 VAL A CA 1
ATOM 2095 C C . VAL A 1 272 ? 9.925 16.556 16.503 1.00 92.88 272 VAL A C 1
ATOM 2097 O O . VAL A 1 272 ? 10.024 17.702 16.071 1.00 92.88 272 VAL A O 1
ATOM 2100 N N . ARG A 1 273 ? 10.949 15.891 17.026 1.00 92.00 273 ARG A N 1
ATOM 2101 C CA . ARG A 1 273 ? 12.315 16.400 17.054 1.00 92.00 273 ARG A CA 1
ATOM 2102 C C . ARG A 1 273 ? 13.131 15.686 15.993 1.00 92.00 273 ARG A C 1
ATOM 2104 O O . ARG A 1 273 ? 13.249 14.465 16.013 1.00 92.00 273 ARG A O 1
ATOM 2111 N N . VAL A 1 274 ? 13.733 16.451 15.092 1.00 91.12 274 VAL A N 1
ATOM 2112 C CA . VAL A 1 274 ? 14.640 15.911 14.080 1.00 91.12 274 VAL A CA 1
ATOM 2113 C C . VAL A 1 274 ? 16.072 16.283 14.440 1.00 91.12 274 VAL A C 1
ATOM 2115 O O . VAL A 1 274 ? 16.433 17.462 14.443 1.00 91.12 274 VAL A O 1
ATOM 2118 N N . GLN A 1 275 ? 16.863 15.268 14.784 1.00 89.50 275 GLN A N 1
ATOM 2119 C CA . GLN A 1 275 ? 18.263 15.360 15.188 1.00 89.50 275 GLN A CA 1
ATOM 2120 C C . GLN A 1 275 ? 19.197 14.935 14.050 1.00 89.50 275 GLN A C 1
ATOM 2122 O O . GLN A 1 275 ? 18.830 14.153 13.166 1.00 89.50 275 GLN A O 1
ATOM 2127 N N . SER A 1 276 ? 20.426 15.447 14.087 1.00 88.94 276 SER A N 1
ATOM 2128 C CA . SER A 1 276 ? 21.487 15.018 13.181 1.00 88.94 276 SER A CA 1
ATOM 2129 C C . SER A 1 276 ? 21.919 13.589 13.501 1.00 88.94 276 SER A C 1
ATOM 2131 O O . SER A 1 276 ? 22.166 13.264 14.662 1.00 88.94 276 SER A O 1
ATOM 2133 N N . GLN A 1 277 ? 22.041 12.759 12.471 1.00 84.38 277 GLN A N 1
ATOM 2134 C CA . GLN A 1 277 ? 22.716 11.468 12.555 1.00 84.38 277 GLN A CA 1
ATOM 2135 C C . GLN A 1 277 ? 24.223 11.671 12.331 1.00 84.38 277 GLN A C 1
ATOM 2137 O O . GLN A 1 277 ? 24.594 12.333 11.359 1.00 84.38 277 GLN A O 1
ATOM 2142 N N . GLU A 1 278 ? 25.046 11.144 13.242 1.00 67.62 278 GLU A N 1
ATOM 2143 C CA . GLU A 1 278 ? 26.516 11.089 13.133 1.00 67.62 278 GLU A CA 1
ATOM 2144 C C . GLU A 1 278 ? 26.974 10.001 12.150 1.00 67.62 278 GLU A C 1
ATOM 2146 O O . GLU A 1 278 ? 26.305 8.938 12.082 1.00 67.62 278 GLU A O 1
#

Sequence (278 aa):
MATATFMSPFRAPPCTACIRRLASLDISEASFPFHRQLRGKKKSTKQPHIVNVRLLRDIETYGRQGAVIPVAPGRMRNIWYPRGMAEYMTDTQLRGMNMRELIVERDLTFLTKKSTDREVRVDQDADTVIDVEMKLLAPQRATEILGTLLPPQLDFYRAPISQPPEPDKPRIPRSSSVSAAAAEYAAASEPLQKPGPVAIYGSVSTADIAANIKAVLAMDGEGARVVLGPEDITIVSAKQDEDDGEADRIKALGDFEIKVRVKGGEAVRRTVRVQSQE

Mean predicted aligned error: 21.38 Å

Foldseek 3Di:
DDDDDDDDDPDDDPDPVVVVVVVVPPPDDDDDPDPDPPDDDDPDPPDQDWFWKAFCAADAQAGHHGAIETHHVCCCVPPCVVVVGIGGADPVNCVVVVCPVRHDYGHRPDDDPPPPDDDDDDDDDDPPPPPPPLPQDDQAVLVVLCVPQDDQEAEAEFAFDPDDPDPPPPPPPPPDDDDPVVVVVVVVPDDPPPPQFGFTDDWCFLQNVQVSQCVSLVVDPVSVSQDFDSVQKFWPDPNPPDDDDCNGIHGGAAKTWMWGHGDVYDIDIHIYGYHYDD

Secondary structure (DSSP, 8-state):
----------PPPSSHHHHHHHHTS-S-S---S-----------------EEEEESS-BTTTB-TT-EEEE-HHHIIIIITTTTSEEE--HHHHHHTTTTTTBPPP-TT------S-------S-----------PPPHHHHHHHHHHHS-SEEEEEE-B--PPPPP--------S---THHHHHHHTT----PPP--EEEEEEEHHHHHHHHHHHHTTSTTGGG----GGGEEE--TT--S-SS-TTEEEESEEEEEEEE-TTSPEEEEEEEEEEP-

Solvent-accessible surface area (backbone atoms only — not comparable to full-atom values): 17692 Å² total; per-residue (Å²): 138,85,86,83,85,80,82,81,82,91,73,79,75,96,44,73,70,58,51,54,60,58,70,68,57,69,94,70,78,97,70,81,98,68,93,66,85,74,74,75,84,72,90,65,79,79,71,80,73,67,40,48,29,31,26,66,36,70,39,66,41,44,40,54,51,69,43,32,34,73,38,52,52,68,55,42,65,72,54,26,46,81,66,61,36,33,43,85,54,50,78,65,57,31,60,77,67,65,44,65,86,49,63,41,75,71,33,73,82,39,68,67,81,79,63,93,76,74,89,77,93,70,81,95,70,88,78,72,81,69,83,71,80,74,76,74,66,56,37,64,59,46,42,50,47,55,63,72,70,49,64,71,63,46,82,42,75,38,43,63,51,79,72,71,80,72,75,76,72,78,73,73,76,79,88,60,101,67,59,74,71,63,51,58,66,54,68,75,63,65,75,78,78,67,79,6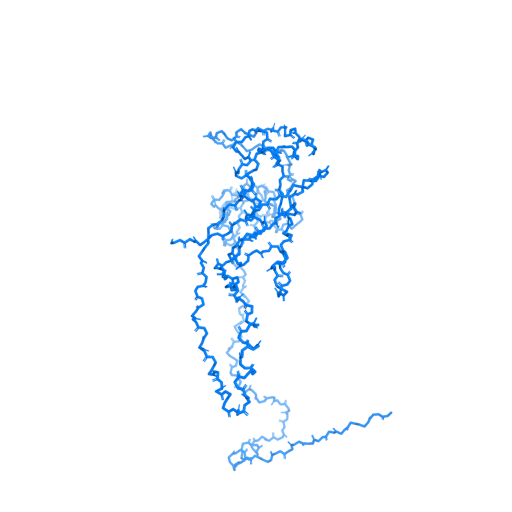9,71,48,37,37,67,64,66,55,33,36,56,57,52,38,51,51,53,47,58,59,28,52,78,37,85,72,40,56,63,58,84,78,52,42,88,31,46,44,66,67,49,92,78,68,72,93,72,76,99,52,78,60,48,46,46,49,47,45,80,36,45,33,38,40,37,50,85,88,33,65,70,50,77,39,34,39,34,37,41,74,48,132

Organism: NCBI:txid136370

Nearest PDB structures (foldseek):
  6ywy-assembly1_G  TM=7.720E-01  e=7.009E-06  Neurospora crassa
  8oiq-assembly1_BO  TM=4.164E-01  e=3.152E-06  Sus scrofa
  7nsh-assembly1_BI  TM=6.920E-01  e=4.457E-03  Sus scrofa
  6i9r-assembly1_H  TM=5.923E-01  e=7.750E-03  Homo sapiens
  7l20-assembly1_H  TM=5.617E-01  e=8.241E-03  Homo sapiens

InterPro domains:
  IPR000244 Large ribosomal subunit protein bL9 [PTHR21368] (34-275)
  IPR009027 Large ribosomal subunit protein bL9/RNase H1, N-terminal [SSF55658] (52-103)
  IPR020070 Large ribosomal subunit protein bL9, N-terminal [PF01281] (52-94)
  IPR036935 Large ribosomal subunit protein bL9, N-terminal domain superfamily [G3DSA:3.40.5.10] (35-93)

pLDDT: mean 74.27, std 18.15, range [36.25, 97.5]

Radius of gyration: 38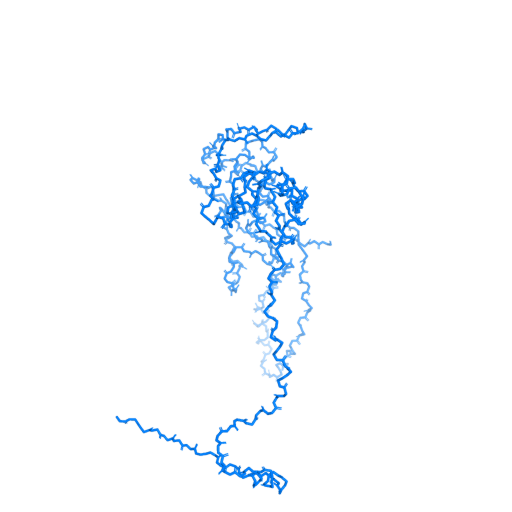.66 Å; Cα contacts (8 Å, |Δi|>4): 302; chains: 1; bounding box: 51×100×94 Å